Protein AF-A0A7W8E6T0-F1 (afdb_monomer_lite)

Secondary structure (DSSP, 8-state):
---------HHHHHHHHHHS-HHHHHHHHHHHHHHHHTT--HHHHHHHHHHHHHHHHHHHHHHTHHHHHHHHHHHHHHHHHHHH-HHHHH-TTHHHHTTSPTTHHHHHHHHHHHHHHHHHHHHHHHHHHHHTT---HHHHHHHHHHHHHHHHHHHHHHHH-GGGEEEETTEEEEEEESS-HHHHHHHHHHHHHHHHHHHS-----HHHHHHHHS---

Sequence (217 aa):
MTDKRSNPPSFALWLLRHTASDDWNEALTGDLIETFRDRQSRWWFWGQVLFASTLGALETIRRRWYFFCYAITGAVTPYIFEYSNVLVRVWPFSSHWSDLPWPLSQFVLEMGLPAIAASMSLLVLSVGLLIEGSFRWAYLLRTFIITLILISAVHFSIDLFPWLLRPIPGDQHRKSLIVPGIFVVLLLGSTYLLAAWLGCPSIEHPHKRERQIAEPQ

Foldseek 3Di:
DDPPQDDADPVLVVLLVPQDDPPVSVVVVVVLRVVVSVDDDNVVSNVVSVVRNVVSVVVVCVLVVLLLQLLLQLLCQLVCCVVVVVCVVVVPCLVVLVPDDPPRSVCCVVLVSSLVSNVVSLVSSQVSCVVVVNDDPQLSVQLSVQLSVLVVVVVVVCVVCCVQWDQDPPDNVDTDGPDPVVVVSVSSSVSSSVSNCVSDPPPPDCVVVVVVVPDDD

Structure (mmCIF, N/CA/C/O backbone):
data_AF-A0A7W8E6T0-F1
#
_entry.id   AF-A0A7W8E6T0-F1
#
loop_
_atom_site.group_PDB
_atom_site.id
_atom_site.type_symbol
_atom_site.label_atom_id
_atom_site.label_alt_id
_atom_site.label_comp_id
_atom_site.label_asym_id
_atom_site.label_entity_id
_atom_site.label_seq_id
_atom_site.pdbx_PDB_ins_code
_atom_site.Cartn_x
_atom_site.Cartn_y
_atom_site.Cartn_z
_atom_site.occupancy
_atom_site.B_iso_or_equiv
_atom_site.auth_seq_id
_atom_site.auth_comp_id
_atom_site.auth_asym_id
_atom_site.auth_atom_id
_atom_site.pdbx_PDB_model_num
ATOM 1 N N . MET A 1 1 ? -44.334 13.323 35.976 1.00 43.75 1 MET A N 1
ATOM 2 C CA . MET A 1 1 ? -43.761 13.287 34.613 1.00 43.75 1 MET A CA 1
ATOM 3 C C . MET A 1 1 ? -43.118 11.929 34.431 1.00 43.75 1 MET A C 1
ATOM 5 O O . MET A 1 1 ? -42.232 11.582 35.195 1.00 43.75 1 MET A O 1
ATOM 9 N N . THR A 1 2 ? -43.677 11.110 33.546 1.00 42.25 2 THR A N 1
ATOM 10 C CA . THR A 1 2 ? -43.316 9.700 33.365 1.00 42.25 2 THR A CA 1
ATOM 11 C C . THR A 1 2 ? -41.917 9.575 32.778 1.00 42.25 2 THR A C 1
ATOM 13 O O . THR A 1 2 ? -41.711 9.893 31.605 1.00 42.25 2 THR A O 1
ATOM 16 N N . ASP A 1 3 ? -40.984 9.103 33.597 1.00 46.94 3 ASP A N 1
ATOM 17 C CA . ASP A 1 3 ? -39.628 8.746 33.200 1.00 46.94 3 ASP A CA 1
ATOM 18 C C . ASP A 1 3 ? -39.717 7.496 32.308 1.00 46.94 3 ASP A C 1
ATOM 20 O O . ASP A 1 3 ? -39.762 6.351 32.769 1.00 46.94 3 ASP A O 1
ATOM 24 N N . LYS A 1 4 ? -39.894 7.707 30.998 1.00 54.72 4 LYS A N 1
ATOM 25 C CA . LYS A 1 4 ? -39.786 6.633 30.009 1.00 54.72 4 LYS A CA 1
ATOM 26 C C . LYS A 1 4 ? -38.350 6.147 30.102 1.00 54.72 4 LYS A C 1
ATOM 28 O O . LYS A 1 4 ? -37.476 6.839 29.593 1.00 54.72 4 LYS A O 1
ATOM 33 N N . ARG A 1 5 ? -38.128 4.977 30.719 1.00 56.56 5 ARG A N 1
ATOM 34 C CA . ARG A 1 5 ? -36.859 4.235 30.661 1.00 56.56 5 ARG A CA 1
ATOM 35 C C . ARG A 1 5 ? -36.357 4.291 29.223 1.00 56.56 5 ARG A C 1
ATOM 37 O O . ARG A 1 5 ? -36.887 3.608 28.345 1.00 56.56 5 ARG A O 1
ATOM 44 N N . SER A 1 6 ? -35.415 5.185 28.953 1.00 65.12 6 SER A N 1
ATOM 45 C CA . SER A 1 6 ? -34.852 5.322 27.625 1.00 65.12 6 SER A CA 1
ATOM 46 C C . SER A 1 6 ? -34.025 4.077 27.411 1.00 65.12 6 SER A C 1
ATOM 48 O O . SER A 1 6 ? -33.024 3.884 28.088 1.00 65.12 6 SER A O 1
ATOM 50 N N . ASN A 1 7 ? -34.461 3.207 26.507 1.00 73.00 7 ASN A N 1
ATOM 51 C CA . ASN A 1 7 ? -33.608 2.118 26.062 1.00 73.00 7 ASN A CA 1
ATOM 52 C C . ASN A 1 7 ? -32.344 2.710 25.418 1.00 73.00 7 ASN A C 1
ATOM 54 O O . ASN A 1 7 ? -32.451 3.732 24.716 1.00 73.00 7 ASN A O 1
ATOM 58 N N . PRO A 1 8 ? -31.167 2.103 25.657 1.00 74.00 8 PRO A N 1
ATOM 59 C CA . PRO A 1 8 ? -29.936 2.539 25.023 1.00 74.00 8 PRO A CA 1
ATOM 60 C C . PRO A 1 8 ? -30.089 2.451 23.500 1.00 74.00 8 PRO A C 1
ATOM 62 O O . PRO A 1 8 ? -30.782 1.558 22.998 1.00 74.00 8 PRO A O 1
ATOM 65 N N . PRO A 1 9 ? -29.505 3.397 22.746 1.00 81.38 9 PRO A N 1
ATOM 66 C CA . PRO A 1 9 ? -29.586 3.380 21.294 1.00 81.38 9 PRO A CA 1
ATOM 67 C C . PRO A 1 9 ? -28.960 2.086 20.760 1.00 81.38 9 PRO A C 1
ATOM 69 O O . PRO A 1 9 ? -27.754 1.869 20.873 1.00 81.38 9 PRO A O 1
ATOM 72 N N . SER A 1 10 ? -29.796 1.233 20.164 1.00 83.44 10 SER A N 1
ATOM 73 C CA . SER A 1 10 ? -29.421 -0.100 19.672 1.00 83.44 10 SER A CA 1
ATOM 74 C C . SER A 1 10 ? -28.262 -0.055 18.681 1.00 83.44 10 SER A C 1
ATOM 76 O O . SER A 1 10 ? -27.397 -0.923 18.704 1.00 83.44 10 SER A O 1
ATOM 78 N N . PHE A 1 11 ? -28.206 0.990 17.856 1.00 84.00 11 PHE A N 1
ATOM 79 C CA . PHE A 1 11 ? -27.137 1.178 16.882 1.00 84.00 11 PHE A CA 1
ATOM 80 C C . PHE A 1 11 ? -25.783 1.494 17.530 1.00 84.00 11 PHE A C 1
ATOM 82 O O . PHE A 1 11 ? -24.755 1.015 17.069 1.00 84.00 11 PHE A O 1
ATOM 89 N N . ALA A 1 12 ? -25.764 2.263 18.618 1.00 82.00 12 ALA A N 1
ATOM 90 C CA . ALA A 1 12 ? -24.522 2.593 19.309 1.00 82.00 12 ALA A CA 1
ATOM 91 C C . ALA A 1 12 ? -23.972 1.373 20.068 1.00 82.00 12 ALA A C 1
ATOM 93 O O . ALA A 1 12 ? -22.773 1.123 20.042 1.00 82.00 12 ALA A O 1
ATOM 94 N N . LEU A 1 13 ? -24.858 0.558 20.653 1.00 82.12 13 LEU A N 1
ATOM 95 C CA . LEU A 1 13 ? -24.502 -0.758 21.195 1.00 82.12 13 LEU A CA 1
ATOM 96 C C . LEU A 1 13 ? -23.975 -1.706 20.115 1.00 82.12 13 LEU A C 1
ATOM 98 O O . LEU A 1 13 ? -22.988 -2.402 20.335 1.00 82.12 13 LEU A O 1
ATOM 102 N N . TRP A 1 14 ? -24.621 -1.723 18.946 1.00 85.06 14 TRP A N 1
ATOM 103 C CA . TRP A 1 14 ? -24.151 -2.500 17.804 1.00 85.06 14 TRP A CA 1
ATOM 104 C C . TRP A 1 14 ? -22.748 -2.057 17.379 1.00 85.06 14 TRP A C 1
ATOM 106 O O . TRP A 1 14 ? -21.877 -2.910 17.249 1.00 85.06 14 TRP A O 1
ATOM 116 N N . LEU A 1 15 ? -22.504 -0.749 17.241 1.00 83.50 15 LEU A N 1
ATOM 117 C CA . LEU A 1 15 ? -21.197 -0.211 16.861 1.00 83.50 15 LEU A CA 1
ATOM 118 C C . LEU A 1 15 ? -20.123 -0.587 17.886 1.00 83.50 15 LEU A C 1
ATOM 120 O O . LEU A 1 15 ? -19.127 -1.189 17.505 1.00 83.50 15 LEU A O 1
ATOM 124 N N . LEU A 1 16 ? -20.374 -0.326 19.174 1.00 81.62 16 LEU A N 1
ATOM 125 C CA . LEU A 1 16 ? -19.454 -0.641 20.269 1.00 81.62 16 LEU A CA 1
ATOM 126 C C . LEU A 1 16 ? -19.054 -2.125 20.249 1.00 81.62 16 LEU A C 1
ATOM 128 O O . LEU A 1 16 ? -17.869 -2.452 20.294 1.00 81.62 16 LEU A O 1
ATOM 132 N N . ARG A 1 17 ? -20.037 -3.019 20.081 1.00 80.88 17 ARG A N 1
ATOM 133 C CA . ARG A 1 17 ? -19.819 -4.469 20.009 1.00 80.88 17 ARG A CA 1
ATOM 134 C C . ARG A 1 17 ? -18.985 -4.901 18.800 1.00 80.88 17 ARG A C 1
ATOM 136 O O . ARG A 1 17 ? -18.319 -5.923 18.874 1.00 80.88 17 ARG A O 1
ATOM 143 N N . HIS A 1 18 ? -19.020 -4.152 17.698 1.00 80.44 18 HIS A N 1
ATOM 144 C CA . HIS A 1 18 ? -18.270 -4.490 16.484 1.00 80.44 18 HIS A CA 1
ATOM 145 C C . HIS A 1 18 ? -16.890 -3.822 16.409 1.00 80.44 18 HIS A C 1
ATOM 147 O O . HIS A 1 18 ? -16.034 -4.312 15.677 1.00 80.44 18 HIS A O 1
ATOM 153 N N . THR A 1 19 ? -16.655 -2.713 17.118 1.00 74.25 19 THR A N 1
ATOM 154 C CA . THR A 1 19 ? -15.407 -1.937 16.993 1.00 74.25 19 THR A CA 1
ATOM 155 C C . THR A 1 19 ? -14.375 -2.203 18.082 1.00 74.25 19 THR A C 1
ATOM 157 O O . THR A 1 19 ? -13.194 -1.960 17.846 1.00 74.25 19 THR A O 1
ATOM 160 N N . ALA A 1 20 ? -14.780 -2.659 19.268 1.00 66.62 20 ALA A N 1
ATOM 161 C CA . ALA A 1 20 ? -13.856 -2.904 20.374 1.00 66.62 20 ALA A CA 1
ATOM 162 C C . ALA A 1 20 ? -13.557 -4.406 20.546 1.00 66.62 20 ALA A C 1
ATOM 164 O O . ALA A 1 20 ? -14.447 -5.248 20.450 1.00 66.62 20 ALA A O 1
ATOM 165 N N . SER A 1 21 ? -12.279 -4.729 20.772 1.00 62.75 21 SER A N 1
ATOM 166 C CA . SER A 1 21 ? -11.786 -6.104 20.949 1.00 62.75 21 SER A CA 1
ATOM 167 C C . SER A 1 21 ? -12.433 -6.784 22.163 1.00 62.75 21 SER A C 1
ATOM 169 O O . SER A 1 21 ? -12.471 -6.186 23.237 1.00 62.75 21 SER A O 1
ATOM 171 N N . ASP A 1 22 ? -12.885 -8.031 21.985 1.00 65.56 22 ASP A N 1
ATOM 172 C CA . ASP A 1 22 ? -13.801 -8.770 22.877 1.00 65.56 22 ASP A CA 1
ATOM 173 C C . ASP A 1 22 ? -13.525 -8.622 24.390 1.00 65.56 22 ASP A C 1
ATOM 175 O O . ASP A 1 22 ? -14.436 -8.268 25.135 1.00 65.56 22 ASP A O 1
ATOM 179 N N . ASP A 1 23 ? -12.285 -8.811 24.857 1.00 63.47 23 ASP A N 1
ATOM 180 C CA . ASP A 1 23 ? -12.004 -8.899 26.304 1.00 63.47 23 ASP A CA 1
ATOM 181 C C . ASP A 1 23 ? -12.150 -7.554 27.058 1.00 63.47 23 ASP A C 1
ATOM 183 O O . ASP A 1 23 ? -12.604 -7.526 28.199 1.00 63.47 23 ASP A O 1
ATOM 187 N N . TRP A 1 24 ? -11.791 -6.417 26.447 1.00 64.75 24 TRP A N 1
ATOM 188 C CA . TRP A 1 24 ? -11.976 -5.088 27.070 1.00 64.75 24 TRP A CA 1
ATOM 189 C C . TRP A 1 24 ? -13.381 -4.531 26.837 1.00 64.75 24 TRP A C 1
ATOM 191 O O . TRP A 1 24 ? -13.834 -3.633 27.549 1.00 64.75 24 TRP A O 1
ATOM 201 N N . ASN A 1 25 ? -14.069 -5.059 25.827 1.00 71.50 25 ASN A N 1
ATOM 202 C CA . ASN A 1 25 ? -15.345 -4.540 25.383 1.00 71.50 25 ASN A CA 1
ATOM 203 C C . ASN A 1 25 ? -16.484 -4.941 26.322 1.00 71.50 25 ASN A C 1
ATOM 205 O O . ASN A 1 25 ? -17.375 -4.133 26.553 1.00 71.50 25 ASN A O 1
ATOM 209 N N . GLU A 1 26 ? -16.458 -6.138 26.914 1.00 77.38 26 GLU A N 1
ATOM 210 C CA . GLU A 1 26 ? -17.524 -6.581 27.826 1.00 77.38 26 GLU A CA 1
ATOM 211 C C . GLU A 1 26 ? -17.585 -5.744 29.108 1.00 77.38 26 GLU A C 1
ATOM 213 O O . GLU A 1 26 ? -18.659 -5.257 29.472 1.00 77.38 26 GLU A O 1
ATOM 218 N N . ALA A 1 27 ? -16.435 -5.502 29.743 1.00 81.06 27 ALA A N 1
ATOM 219 C CA . ALA A 1 27 ? -16.354 -4.673 30.945 1.00 81.06 27 ALA A CA 1
ATOM 220 C C . ALA A 1 27 ? -16.751 -3.216 30.655 1.00 81.06 27 ALA A C 1
ATOM 222 O O . ALA A 1 27 ? -17.566 -2.638 31.374 1.00 81.06 27 ALA A O 1
ATOM 223 N N . LEU A 1 28 ? -16.236 -2.645 29.559 1.00 81.75 28 LEU A N 1
ATOM 224 C CA . LEU A 1 28 ? -16.543 -1.275 29.149 1.00 81.75 28 LEU A CA 1
ATOM 225 C C . LEU A 1 28 ? -18.020 -1.114 28.749 1.00 81.75 28 LEU A C 1
ATOM 227 O O . LEU A 1 28 ? -18.653 -0.119 29.093 1.00 81.75 28 LEU A O 1
ATOM 231 N N . THR A 1 29 ? -18.594 -2.103 28.057 1.00 83.75 29 THR A N 1
ATOM 232 C CA . THR A 1 29 ? -20.013 -2.110 27.668 1.00 83.75 29 THR A CA 1
ATOM 233 C C . THR A 1 29 ? -20.924 -2.173 28.892 1.00 83.75 29 THR A C 1
ATOM 235 O O . THR A 1 29 ? -21.924 -1.455 28.931 1.00 83.75 29 THR A O 1
ATOM 238 N N . GLY A 1 30 ? -20.592 -3.005 29.885 1.00 84.88 30 GLY A N 1
ATOM 239 C CA . GLY A 1 30 ? -21.344 -3.109 31.138 1.00 84.88 30 GLY A CA 1
ATOM 240 C C . GLY A 1 30 ? -21.406 -1.774 31.878 1.00 84.88 30 GLY A C 1
ATOM 241 O O . GLY A 1 30 ? -22.498 -1.262 32.129 1.00 84.88 30 GLY A O 1
ATOM 242 N N . ASP A 1 31 ? -20.242 -1.164 32.102 1.00 86.50 31 ASP A N 1
ATOM 243 C CA . ASP A 1 31 ? -20.105 0.126 32.790 1.00 86.50 31 ASP A CA 1
ATOM 244 C C . ASP A 1 31 ? -20.868 1.261 32.073 1.00 86.50 31 ASP A C 1
ATOM 246 O O . ASP A 1 31 ? -21.597 2.050 32.685 1.00 86.50 31 ASP A O 1
ATOM 250 N N . LEU A 1 32 ? -20.807 1.293 30.736 1.00 85.56 32 LEU A N 1
ATOM 251 C CA . LEU A 1 32 ? -21.543 2.253 29.906 1.00 85.56 32 LEU A CA 1
ATOM 252 C C . LEU A 1 32 ? -23.066 2.087 29.989 1.00 85.56 32 LEU A C 1
ATOM 254 O O . LEU A 1 32 ? -23.795 3.083 29.971 1.00 85.56 32 LEU A O 1
ATOM 258 N N . ILE A 1 33 ? -23.567 0.850 30.058 1.00 85.69 33 ILE A N 1
ATOM 259 C CA . ILE A 1 33 ? -25.004 0.568 30.191 1.00 85.69 33 ILE A CA 1
ATOM 260 C C . ILE A 1 33 ? -25.502 0.945 31.590 1.00 85.69 33 ILE A C 1
ATOM 262 O O . ILE A 1 33 ? -26.594 1.511 31.710 1.00 85.69 33 ILE A O 1
ATOM 266 N N . GLU A 1 34 ? -24.726 0.642 32.631 1.00 87.12 34 GLU A N 1
ATOM 267 C CA . GLU A 1 34 ? -25.044 1.000 34.017 1.00 87.12 34 GLU A CA 1
ATOM 268 C C . GLU A 1 34 ? -25.095 2.521 34.185 1.00 87.12 34 GLU A C 1
ATOM 270 O O . GLU A 1 34 ? -26.124 3.063 34.593 1.00 87.12 34 GLU A O 1
ATOM 275 N N . THR A 1 35 ? -24.068 3.230 33.710 1.00 84.62 35 THR A N 1
ATOM 276 C CA . THR A 1 35 ? -24.011 4.699 33.761 1.00 84.62 35 THR A CA 1
ATOM 277 C C . THR A 1 35 ? -25.115 5.361 32.926 1.00 84.62 35 THR A C 1
ATOM 279 O O . THR A 1 35 ? -25.644 6.415 33.285 1.00 84.62 35 THR A O 1
ATOM 282 N N . PHE A 1 36 ? -25.524 4.744 31.810 1.00 83.69 36 PHE A N 1
ATOM 283 C CA . PHE A 1 36 ? -26.648 5.236 31.010 1.00 83.69 36 PHE A CA 1
ATOM 284 C C . PHE A 1 36 ? -27.994 5.111 31.739 1.00 83.69 36 PHE A C 1
ATOM 286 O O . PHE A 1 36 ? -28.848 5.994 31.615 1.00 83.69 36 PHE A O 1
ATOM 293 N N . ARG A 1 37 ? -28.187 4.042 32.523 1.00 82.38 37 ARG A N 1
ATOM 294 C CA . ARG A 1 37 ? -29.394 3.841 33.342 1.00 82.38 37 ARG A CA 1
ATOM 295 C C . ARG A 1 37 ? -29.508 4.856 34.480 1.00 82.38 37 ARG A C 1
ATOM 297 O O . ARG A 1 37 ? -30.631 5.229 34.814 1.00 82.38 37 ARG A O 1
ATOM 304 N N . ASP A 1 38 ? -28.386 5.370 34.974 1.00 81.94 38 ASP A N 1
ATOM 305 C CA . ASP A 1 38 ? -28.307 6.348 36.068 1.00 81.94 38 ASP A CA 1
ATOM 306 C C . ASP A 1 38 ? -28.569 7.818 35.665 1.00 81.94 38 ASP A C 1
ATOM 308 O O . ASP A 1 38 ? -28.295 8.738 36.433 1.00 81.94 38 ASP A O 1
ATOM 312 N N . ARG A 1 39 ? -29.244 8.045 34.522 1.00 66.44 39 ARG A N 1
ATOM 313 C CA . ARG A 1 39 ? -29.773 9.337 34.000 1.00 66.44 39 ARG A CA 1
ATOM 314 C C . ARG A 1 39 ? -28.869 10.131 33.050 1.00 66.44 39 ARG A C 1
ATOM 316 O O . ARG A 1 39 ? -28.935 11.361 33.013 1.00 66.44 39 ARG A O 1
ATOM 323 N N . GLN A 1 40 ? -28.094 9.460 32.202 1.00 72.38 40 GLN A N 1
ATOM 324 C CA . GLN A 1 40 ? -27.367 10.141 31.122 1.00 72.38 40 GLN A CA 1
ATOM 325 C C . GLN A 1 40 ? -28.211 10.304 29.845 1.00 72.38 40 GLN A C 1
ATOM 327 O O . GLN A 1 40 ? -29.076 9.494 29.512 1.00 72.38 40 GLN A O 1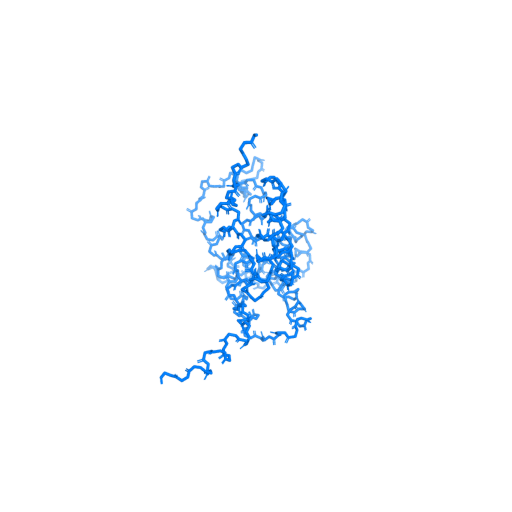
ATOM 332 N N . SER A 1 41 ? -27.955 11.379 29.094 1.00 82.88 41 SER A N 1
ATOM 333 C CA . SER A 1 41 ? -28.654 11.653 27.832 1.00 82.88 41 SER A CA 1
ATOM 334 C C . SER A 1 41 ? -28.203 10.711 26.703 1.00 82.88 41 SER A C 1
ATOM 336 O O . SER A 1 41 ? -27.074 10.220 26.683 1.00 82.88 41 SER A O 1
ATOM 338 N N . ARG A 1 42 ? -29.055 10.500 25.688 1.00 82.38 42 ARG A N 1
ATOM 339 C CA . ARG A 1 42 ? -28.696 9.716 24.484 1.00 82.38 42 ARG A CA 1
ATOM 340 C C . ARG A 1 42 ? -27.448 10.246 23.771 1.00 82.38 42 ARG A C 1
ATOM 342 O O . ARG A 1 42 ? -26.680 9.458 23.229 1.00 82.38 42 ARG A O 1
ATOM 349 N N . TRP A 1 43 ? -27.257 11.565 23.772 1.00 83.94 43 TRP A N 1
ATOM 350 C CA . TRP A 1 43 ? -26.093 12.216 23.170 1.00 83.94 43 TRP A CA 1
ATOM 351 C C . TRP A 1 43 ? -24.807 11.937 23.946 1.00 83.94 43 TRP A C 1
ATOM 353 O O . TRP A 1 43 ? -23.770 11.712 23.328 1.00 83.94 43 TRP A O 1
ATOM 363 N N . TRP A 1 44 ? -24.884 11.881 25.279 1.00 88.06 44 TRP A N 1
ATOM 364 C CA . TRP A 1 44 ? -23.746 11.501 26.115 1.00 88.06 44 TRP A CA 1
ATOM 365 C C . TRP A 1 44 ? -23.269 10.080 25.792 1.00 88.06 44 TRP A C 1
ATOM 367 O O . TRP A 1 44 ? -22.083 9.878 25.542 1.00 88.06 44 TRP A O 1
ATOM 377 N N . PHE A 1 45 ? -24.199 9.122 25.684 1.00 86.06 45 PHE A N 1
ATOM 378 C CA . PHE A 1 45 ? -23.869 7.737 25.325 1.00 86.06 45 PHE A CA 1
ATOM 379 C C . PHE A 1 45 ? -23.188 7.645 23.953 1.00 86.06 45 PHE A C 1
ATOM 381 O O . PHE A 1 45 ? -22.177 6.967 23.799 1.00 86.06 45 PHE A O 1
ATOM 388 N N . TRP A 1 46 ? -23.695 8.380 22.958 1.00 87.44 46 TRP A N 1
ATOM 389 C CA . TRP A 1 46 ? -23.077 8.450 21.632 1.00 87.44 46 TRP A CA 1
ATOM 390 C C . TRP A 1 46 ? -21.658 9.023 21.656 1.00 87.44 46 TRP A C 1
ATOM 392 O O . TRP A 1 46 ? -20.786 8.490 20.974 1.00 87.44 46 TRP A O 1
ATOM 402 N N . GLY A 1 47 ? -21.413 10.069 22.449 1.00 88.62 47 GLY A N 1
ATOM 403 C CA . GLY A 1 47 ? -20.073 10.631 22.621 1.00 88.62 47 GLY A CA 1
ATOM 404 C C . GLY A 1 47 ? -19.081 9.601 23.161 1.00 88.62 47 GLY A C 1
ATOM 405 O O . GLY A 1 47 ? -17.991 9.464 22.612 1.00 88.62 47 GLY A O 1
ATOM 406 N N . GLN A 1 48 ? -19.485 8.820 24.167 1.00 88.19 48 GLN A N 1
ATOM 407 C CA . GLN A 1 48 ? -18.639 7.772 24.744 1.00 88.19 48 GLN A CA 1
ATOM 408 C C . GLN A 1 48 ? -18.373 6.625 23.768 1.00 88.19 48 GLN A C 1
ATOM 410 O O . GLN A 1 48 ? -17.231 6.201 23.619 1.00 88.19 48 GLN A O 1
ATOM 415 N N . VAL A 1 49 ? -19.399 6.157 23.048 1.00 87.38 49 VAL A N 1
ATOM 416 C CA . VAL A 1 49 ? -19.233 5.095 22.043 1.00 87.38 49 VAL A CA 1
ATOM 417 C C . VAL A 1 49 ? -18.295 5.545 20.926 1.00 87.38 49 VAL A C 1
ATOM 419 O O . VAL A 1 49 ? -17.411 4.786 20.532 1.00 87.38 49 VAL A O 1
ATOM 422 N N . LEU A 1 50 ? -18.442 6.777 20.431 1.00 87.94 50 LEU A N 1
ATOM 423 C CA . LEU A 1 50 ? -17.537 7.317 19.416 1.00 87.94 50 LEU A CA 1
ATOM 424 C C . LEU A 1 50 ? -16.114 7.474 19.954 1.00 87.94 50 LEU A C 1
ATOM 426 O O . LEU A 1 50 ? -15.172 7.129 19.244 1.00 87.94 50 LEU A O 1
ATOM 430 N N . PHE A 1 51 ? -15.945 7.942 21.191 1.00 87.88 51 PHE A N 1
ATOM 431 C CA . PHE A 1 51 ? -14.636 8.072 21.832 1.00 87.88 51 PHE A CA 1
ATOM 432 C C . PHE A 1 51 ? -13.940 6.713 22.007 1.00 87.88 51 PHE A C 1
ATOM 434 O O . PHE A 1 51 ? -12.800 6.548 21.583 1.00 87.88 51 PHE A O 1
ATOM 441 N N . ALA A 1 52 ? -14.645 5.704 22.525 1.00 85.56 52 ALA A N 1
ATOM 442 C CA . ALA A 1 52 ? -14.133 4.338 22.635 1.00 85.56 52 ALA A CA 1
ATOM 443 C C . ALA A 1 52 ? -13.788 3.740 21.258 1.00 85.56 52 ALA A C 1
ATOM 445 O O . ALA A 1 52 ? -12.716 3.163 21.078 1.00 85.56 52 ALA A O 1
ATOM 446 N N . SER A 1 53 ? -14.654 3.943 20.258 1.00 83.19 53 SER A N 1
ATOM 447 C CA . SER A 1 53 ? -14.428 3.472 18.882 1.00 83.19 53 SER A CA 1
ATOM 448 C C . SER A 1 53 ? -13.205 4.138 18.246 1.00 83.19 53 SER A C 1
ATOM 450 O O . SER A 1 53 ? -12.395 3.473 17.602 1.00 83.19 53 SER A O 1
ATOM 452 N N . THR A 1 54 ? -13.048 5.452 18.432 1.00 85.88 54 THR A N 1
ATOM 453 C CA . THR A 1 54 ? -11.905 6.207 17.896 1.00 85.88 54 THR A CA 1
ATOM 454 C C . THR A 1 54 ? -10.609 5.867 18.607 1.00 85.88 54 THR A C 1
ATOM 456 O O . THR A 1 54 ? -9.599 5.723 17.927 1.00 85.88 54 THR A O 1
ATOM 459 N N . LEU A 1 55 ? -10.617 5.667 19.926 1.00 86.56 55 LEU A N 1
ATOM 460 C CA . LEU A 1 55 ? -9.445 5.186 20.655 1.00 86.56 55 LEU A CA 1
ATOM 461 C C . LEU A 1 55 ? -9.026 3.786 20.199 1.00 86.56 55 LEU A C 1
ATOM 463 O O . LEU A 1 55 ? -7.850 3.584 19.910 1.00 86.56 55 LEU A O 1
ATOM 467 N N . GLY A 1 56 ? -9.968 2.849 20.054 1.00 81.31 56 GLY A N 1
ATOM 468 C CA . GLY A 1 56 ? -9.668 1.499 19.562 1.00 81.31 56 GLY A CA 1
ATOM 469 C C . GLY A 1 56 ? -9.129 1.501 18.127 1.00 81.31 56 GLY A C 1
ATOM 470 O O . GLY A 1 56 ? -8.145 0.821 17.811 1.00 81.31 56 GLY A O 1
ATOM 471 N N . ALA A 1 57 ? -9.712 2.328 17.255 1.00 80.50 57 ALA A N 1
ATOM 472 C CA . ALA A 1 57 ? -9.203 2.535 15.903 1.00 80.50 57 ALA A CA 1
ATOM 473 C C . ALA A 1 57 ? -7.800 3.162 15.919 1.00 80.50 57 ALA A C 1
ATOM 475 O O . ALA A 1 57 ? -6.909 2.695 15.210 1.00 80.50 57 ALA A O 1
ATOM 476 N N . LEU A 1 58 ? -7.577 4.180 16.753 1.00 85.44 58 LEU A N 1
ATOM 477 C CA . LEU A 1 58 ? -6.296 4.868 16.871 1.00 85.44 58 LEU A CA 1
ATOM 478 C C . LEU A 1 58 ? -5.213 3.948 17.429 1.00 85.44 58 LEU A C 1
ATOM 480 O O . LEU A 1 58 ? -4.091 3.986 16.940 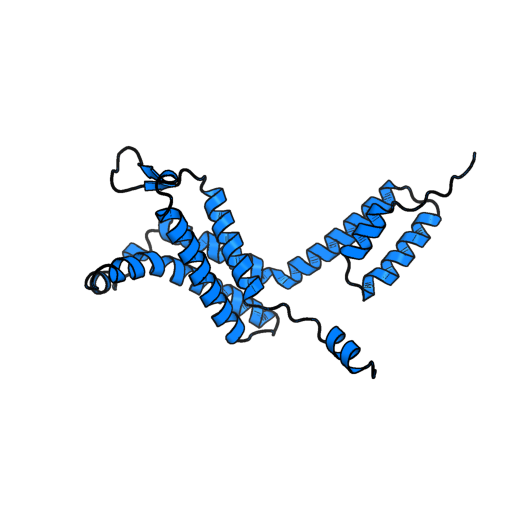1.00 85.44 58 LEU A O 1
ATOM 484 N N . GLU A 1 59 ? -5.525 3.097 18.401 1.00 83.69 59 GLU A N 1
ATOM 485 C CA . GLU A 1 59 ? -4.590 2.103 18.922 1.00 83.69 59 GLU A CA 1
ATOM 486 C C . GLU A 1 59 ? -4.210 1.086 17.842 1.00 83.69 59 GLU A C 1
ATOM 488 O O . GLU A 1 59 ? -3.028 0.788 17.654 1.00 83.69 59 GLU A O 1
ATOM 493 N N . THR A 1 60 ? -5.192 0.625 17.064 1.00 82.38 60 THR A N 1
ATOM 494 C CA . THR A 1 60 ? -4.961 -0.281 15.932 1.00 82.38 60 THR A CA 1
ATOM 495 C C . THR A 1 60 ? -4.074 0.369 14.868 1.00 82.38 60 THR A C 1
ATOM 497 O O . THR A 1 60 ? -3.117 -0.251 14.397 1.00 82.38 60 THR A O 1
ATOM 500 N N . ILE A 1 61 ? -4.349 1.630 14.519 1.00 82.75 61 ILE A N 1
ATOM 501 C CA . ILE A 1 61 ? -3.548 2.421 13.576 1.00 82.75 61 ILE A CA 1
ATOM 502 C C . ILE A 1 61 ? -2.142 2.646 14.132 1.00 82.75 61 ILE A C 1
ATOM 504 O O . ILE A 1 61 ? -1.165 2.416 13.425 1.00 82.75 61 ILE A O 1
ATOM 508 N N . ARG A 1 62 ? -2.022 3.040 15.405 1.00 85.62 62 ARG A N 1
ATOM 509 C CA . ARG A 1 62 ? -0.744 3.301 16.076 1.00 85.62 62 ARG A CA 1
ATOM 510 C C . ARG A 1 62 ? 0.113 2.050 16.135 1.00 85.62 62 ARG A C 1
ATOM 512 O O . ARG A 1 62 ? 1.309 2.146 15.922 1.00 85.62 62 ARG A O 1
ATOM 519 N N . ARG A 1 63 ? -0.472 0.878 16.376 1.00 84.75 63 ARG A N 1
ATOM 520 C CA . ARG A 1 63 ? 0.259 -0.395 16.375 1.00 84.75 63 ARG A CA 1
ATOM 521 C C . ARG A 1 63 ? 0.720 -0.800 14.972 1.00 84.75 63 ARG A C 1
ATOM 523 O O . ARG A 1 63 ? 1.746 -1.447 14.817 1.00 84.75 63 ARG A O 1
ATOM 530 N N . ARG A 1 64 ? -0.017 -0.395 13.937 1.00 87.50 64 ARG A N 1
ATOM 531 C CA . ARG A 1 64 ? 0.247 -0.729 12.527 1.00 87.50 64 ARG A CA 1
ATOM 532 C C . ARG A 1 64 ? 0.801 0.446 11.716 1.00 87.50 64 ARG A C 1
ATOM 534 O O . ARG A 1 64 ? 0.732 0.439 10.487 1.00 87.50 64 ARG A O 1
ATOM 541 N N . TRP A 1 65 ? 1.362 1.449 12.388 1.00 90.94 65 TRP A N 1
ATOM 542 C CA . TRP A 1 65 ? 1.803 2.705 11.777 1.00 90.94 65 TRP A CA 1
ATOM 543 C C . TRP A 1 65 ? 2.827 2.494 10.650 1.00 90.94 65 TRP A C 1
ATOM 545 O O . TRP A 1 65 ? 2.800 3.199 9.641 1.00 90.94 65 TRP A O 1
ATOM 555 N N . TYR A 1 66 ? 3.673 1.468 10.768 1.00 92.81 66 TYR A N 1
ATOM 556 C CA . TYR A 1 66 ? 4.692 1.138 9.775 1.00 92.81 66 TYR A CA 1
ATOM 557 C C . TYR A 1 66 ? 4.114 0.731 8.409 1.00 92.81 66 TYR A C 1
ATOM 559 O O . TYR A 1 66 ? 4.764 0.974 7.395 1.00 92.81 66 TYR A O 1
ATOM 567 N N . PHE A 1 67 ? 2.890 0.184 8.337 1.00 92.88 67 PHE A N 1
ATOM 568 C CA . PHE A 1 67 ? 2.222 -0.076 7.052 1.00 92.88 67 PHE A CA 1
ATOM 569 C C . PHE A 1 67 ? 1.836 1.219 6.334 1.00 92.88 67 PHE A C 1
ATOM 571 O O . PHE A 1 67 ? 1.942 1.304 5.111 1.00 92.88 67 PHE A O 1
ATOM 578 N N . PHE A 1 68 ? 1.433 2.245 7.086 1.00 92.69 68 PHE A N 1
ATOM 579 C CA . PHE A 1 68 ? 1.147 3.558 6.517 1.00 92.69 68 PHE A CA 1
ATOM 580 C C . PHE A 1 68 ? 2.431 4.246 6.059 1.00 92.69 68 PHE A C 1
ATOM 582 O O . PHE A 1 68 ? 2.464 4.777 4.954 1.00 92.69 68 PHE A O 1
ATOM 589 N N . CYS A 1 69 ? 3.509 4.178 6.846 1.00 94.31 69 CYS A N 1
ATOM 590 C CA . CYS A 1 69 ? 4.812 4.693 6.421 1.00 94.31 69 CYS A CA 1
ATOM 591 C C . CYS A 1 69 ? 5.314 3.994 5.156 1.00 94.31 69 CYS A C 1
ATOM 593 O O . CYS A 1 69 ? 5.723 4.672 4.220 1.00 94.31 69 CYS A O 1
ATOM 595 N N . TYR A 1 70 ? 5.200 2.665 5.089 1.00 94.38 70 TYR A N 1
ATOM 596 C CA . TYR A 1 70 ? 5.491 1.888 3.884 1.00 94.38 70 TYR A CA 1
ATOM 597 C C . TYR A 1 70 ? 4.713 2.402 2.665 1.00 94.38 70 TYR A C 1
ATOM 599 O O . TYR A 1 70 ? 5.314 2.694 1.631 1.00 94.38 70 TYR A O 1
ATOM 607 N N . ALA A 1 71 ? 3.394 2.567 2.801 1.00 94.44 71 ALA A N 1
ATOM 608 C CA . ALA A 1 71 ? 2.536 3.032 1.718 1.00 94.44 71 ALA A CA 1
ATOM 609 C C . ALA A 1 71 ? 2.847 4.471 1.280 1.00 94.44 71 ALA A C 1
ATOM 611 O O . ALA A 1 71 ? 2.891 4.748 0.083 1.00 94.44 71 ALA A O 1
ATOM 612 N N . ILE A 1 72 ? 3.112 5.373 2.229 1.00 93.69 72 ILE A N 1
ATOM 613 C CA . ILE A 1 72 ? 3.487 6.764 1.944 1.00 93.69 72 ILE A CA 1
ATOM 614 C C . ILE A 1 72 ? 4.828 6.807 1.211 1.00 93.69 72 ILE A C 1
ATOM 616 O O . ILE A 1 72 ? 4.931 7.459 0.175 1.00 93.69 72 ILE A O 1
ATOM 620 N N . THR A 1 73 ? 5.844 6.092 1.702 1.00 94.12 73 THR A N 1
ATOM 621 C CA . THR A 1 73 ? 7.151 6.025 1.038 1.00 94.12 73 THR A CA 1
ATOM 622 C C . THR A 1 73 ? 7.003 5.460 -0.373 1.00 94.12 73 THR A C 1
ATOM 624 O O . THR A 1 73 ? 7.440 6.098 -1.323 1.00 94.12 73 THR A O 1
ATOM 627 N N . GLY A 1 74 ? 6.308 4.332 -0.537 1.00 92.19 74 GLY 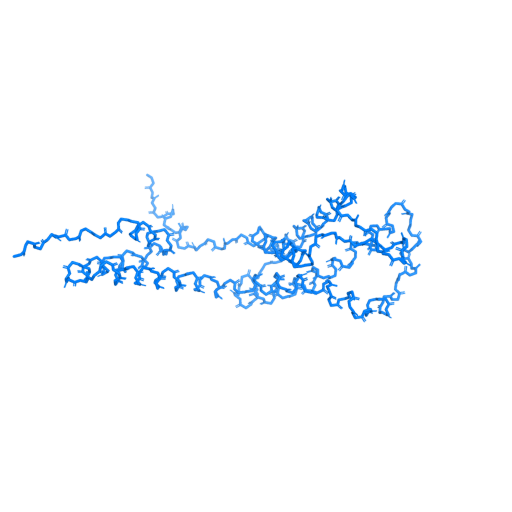A N 1
ATOM 628 C CA . GLY A 1 74 ? 6.077 3.722 -1.848 1.00 92.19 74 GLY A CA 1
ATOM 629 C C . GLY A 1 74 ? 5.332 4.630 -2.833 1.00 92.19 74 GLY A C 1
ATOM 630 O O . GLY A 1 74 ? 5.662 4.647 -4.018 1.00 92.19 74 GLY A O 1
ATOM 631 N N . ALA A 1 75 ? 4.368 5.422 -2.355 1.00 91.44 75 ALA A N 1
ATOM 632 C CA . ALA A 1 75 ? 3.610 6.351 -3.189 1.00 91.44 75 ALA A CA 1
ATOM 633 C C . ALA A 1 75 ? 4.405 7.608 -3.568 1.00 91.44 75 ALA A C 1
ATOM 635 O O . ALA A 1 75 ? 4.248 8.102 -4.678 1.00 91.44 75 ALA A O 1
ATOM 636 N N . VAL A 1 76 ? 5.248 8.130 -2.671 1.00 90.62 76 VAL A N 1
ATOM 637 C CA . VAL A 1 76 ? 5.976 9.397 -2.867 1.00 90.62 76 VAL A CA 1
ATOM 638 C C . VAL A 1 76 ? 7.301 9.199 -3.609 1.00 90.62 76 VAL A C 1
ATOM 640 O O . VAL A 1 76 ? 7.692 10.049 -4.408 1.00 90.62 76 VAL A O 1
ATOM 643 N N . THR A 1 77 ? 7.997 8.083 -3.382 1.00 90.25 77 THR A N 1
ATOM 644 C CA . THR A 1 77 ? 9.325 7.825 -3.959 1.00 90.25 77 THR A CA 1
ATOM 645 C C . THR A 1 77 ? 9.377 7.944 -5.494 1.00 90.25 77 THR A C 1
ATOM 647 O O . THR A 1 77 ? 10.294 8.612 -5.976 1.00 90.25 77 THR A O 1
ATOM 650 N N . PRO A 1 78 ? 8.420 7.404 -6.280 1.00 85.88 78 PRO A N 1
ATOM 651 C CA . PRO A 1 78 ? 8.411 7.581 -7.735 1.00 85.88 78 PRO A CA 1
ATOM 652 C C . PRO A 1 78 ? 8.361 9.055 -8.166 1.00 85.88 78 PRO A C 1
ATOM 654 O O . PRO A 1 78 ? 9.114 9.457 -9.049 1.00 85.88 78 PRO A O 1
ATOM 657 N N . TYR A 1 79 ? 7.554 9.881 -7.488 1.00 85.06 79 TYR A N 1
ATOM 658 C CA . TYR A 1 79 ? 7.446 11.315 -7.785 1.00 85.06 79 TYR A CA 1
ATOM 659 C C . TYR A 1 79 ? 8.734 12.070 -7.473 1.00 85.06 79 TYR A C 1
ATOM 661 O O . TYR A 1 79 ? 9.141 12.943 -8.237 1.00 85.06 79 TYR A O 1
ATOM 669 N N . ILE A 1 80 ? 9.398 11.733 -6.362 1.00 86.19 80 ILE A N 1
ATOM 670 C CA . ILE A 1 80 ? 10.698 12.325 -6.025 1.00 86.19 80 ILE A CA 1
ATOM 671 C C . ILE A 1 80 ? 11.723 11.986 -7.111 1.00 86.19 80 ILE A C 1
ATOM 673 O O . ILE A 1 80 ? 12.486 12.859 -7.530 1.00 86.19 80 ILE A O 1
ATOM 677 N N . PHE A 1 81 ? 11.746 10.740 -7.587 1.00 83.62 81 PHE A N 1
ATOM 678 C CA . PHE A 1 81 ? 12.672 10.324 -8.638 1.00 83.62 81 PHE A CA 1
ATOM 679 C C . PHE A 1 81 ? 12.405 11.015 -9.975 1.00 83.62 81 PHE A C 1
ATOM 681 O O . PHE A 1 81 ? 13.359 11.470 -10.608 1.00 83.62 81 PHE A O 1
ATOM 688 N N . GLU A 1 82 ? 11.139 11.148 -10.368 1.00 79.50 82 GLU A N 1
ATOM 689 C CA . GLU A 1 82 ? 10.754 11.870 -11.581 1.00 79.50 82 GLU A CA 1
ATOM 690 C C . GLU A 1 82 ? 11.131 13.356 -11.493 1.00 79.50 82 GLU A C 1
ATOM 692 O O . GLU A 1 82 ? 11.773 13.890 -12.395 1.00 79.50 82 GLU A O 1
ATOM 697 N N . TYR A 1 83 ? 10.804 14.021 -10.380 1.00 82.25 83 TYR A N 1
ATOM 698 C CA . TYR A 1 83 ? 11.065 15.452 -10.209 1.00 82.25 83 TYR A CA 1
ATOM 699 C C . TYR A 1 83 ? 12.560 15.782 -10.154 1.00 82.25 83 TYR A C 1
ATOM 701 O O . TYR A 1 83 ? 13.012 16.800 -10.676 1.00 82.25 83 TYR A O 1
ATOM 709 N N . SER A 1 84 ? 13.344 14.929 -9.499 1.00 77.88 84 SER A N 1
ATOM 710 C CA . SER A 1 84 ? 14.748 15.222 -9.224 1.00 77.88 84 SER A CA 1
ATOM 711 C C . SER A 1 84 ? 15.683 14.948 -10.408 1.00 77.88 84 SER A C 1
ATOM 713 O O . SER A 1 84 ? 16.847 15.344 -10.345 1.00 77.88 84 SER A O 1
ATOM 715 N N . ASN A 1 85 ? 15.224 14.273 -11.477 1.00 69.62 85 ASN A N 1
ATOM 716 C CA . ASN A 1 85 ? 16.066 13.754 -12.573 1.00 69.62 85 ASN A CA 1
ATOM 717 C C . ASN A 1 85 ? 17.306 12.968 -12.085 1.00 69.62 85 ASN A C 1
ATOM 719 O O . ASN A 1 85 ? 18.242 12.717 -12.849 1.00 69.62 85 ASN A O 1
ATOM 723 N N . VAL A 1 86 ? 17.337 12.569 -10.806 1.00 67.31 86 VAL A N 1
ATOM 724 C CA . VAL A 1 86 ? 18.517 11.993 -10.150 1.00 67.31 86 VAL A CA 1
ATOM 725 C C . VAL A 1 86 ? 18.895 10.683 -10.818 1.00 67.31 86 VAL A C 1
ATOM 727 O O . VAL A 1 86 ? 20.073 10.424 -11.028 1.00 67.31 86 VAL A O 1
ATOM 730 N N . LEU A 1 87 ? 17.915 9.887 -11.239 1.00 60.47 87 LEU A N 1
ATOM 731 C CA . LEU A 1 87 ? 18.187 8.591 -11.852 1.00 60.47 87 LEU A CA 1
ATOM 732 C C . LEU A 1 87 ? 18.706 8.702 -13.286 1.00 60.47 87 LEU A C 1
ATOM 734 O O . LEU A 1 87 ? 19.578 7.925 -13.649 1.00 60.47 87 LEU A O 1
ATOM 738 N N . VAL A 1 88 ? 18.314 9.721 -14.060 1.00 62.16 88 VAL A N 1
ATOM 739 C CA . VAL A 1 88 ? 18.948 9.989 -15.368 1.00 62.16 88 VAL A CA 1
ATOM 740 C C . VAL A 1 88 ? 20.441 10.289 -15.192 1.00 62.16 88 VAL A C 1
ATOM 742 O O . VAL A 1 88 ? 21.257 9.932 -16.036 1.00 62.16 88 VAL A O 1
ATOM 745 N N . ARG A 1 89 ? 20.816 10.911 -14.069 1.00 61.75 89 ARG A N 1
ATOM 746 C CA . ARG A 1 89 ? 22.202 11.290 -13.773 1.00 61.75 89 ARG A CA 1
ATOM 747 C C . ARG A 1 89 ? 23.019 10.188 -13.092 1.00 61.75 89 ARG A C 1
ATOM 749 O O . ARG A 1 89 ? 24.236 10.172 -13.232 1.00 61.75 89 ARG A O 1
ATOM 756 N N . VAL A 1 90 ? 22.364 9.306 -12.335 1.00 62.97 90 VAL A N 1
ATOM 757 C CA . VAL A 1 90 ? 22.995 8.311 -11.446 1.00 62.97 90 VAL A CA 1
ATOM 758 C C . VAL A 1 90 ? 22.811 6.877 -11.953 1.00 62.97 90 VAL A C 1
ATOM 760 O O . VAL A 1 90 ? 23.236 5.946 -11.282 1.00 62.97 90 VAL A O 1
ATOM 763 N N . TRP A 1 91 ? 22.228 6.659 -13.135 1.00 64.56 91 TRP A N 1
ATOM 764 C CA . TRP A 1 91 ? 22.100 5.324 -13.730 1.00 64.56 91 TRP A CA 1
ATOM 765 C C . TRP A 1 91 ? 23.172 5.071 -14.810 1.00 64.56 91 TRP A C 1
ATOM 767 O O . TRP A 1 91 ? 22.860 5.074 -16.001 1.00 64.56 91 TRP A O 1
ATOM 777 N N . PRO A 1 92 ? 24.447 4.815 -14.437 1.00 59.47 92 PRO A N 1
ATOM 778 C CA . PRO A 1 92 ? 25.536 4.560 -15.384 1.00 59.47 92 PRO A CA 1
ATOM 779 C C . PRO A 1 92 ? 25.353 3.259 -16.179 1.00 59.47 92 PRO A C 1
ATOM 781 O O . PRO A 1 92 ? 26.114 2.994 -17.100 1.00 59.47 92 PRO A O 1
ATOM 784 N N . PHE A 1 93 ? 24.348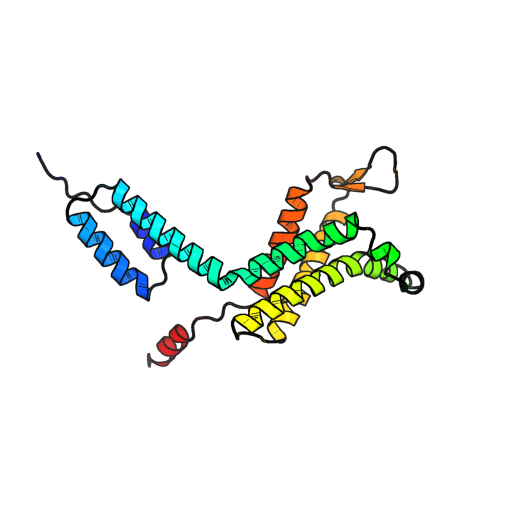 2.449 -15.836 1.00 58.53 93 PHE A N 1
ATOM 785 C CA . PHE A 1 93 ? 24.049 1.181 -16.490 1.00 58.53 93 PHE A CA 1
ATOM 786 C C . PHE A 1 93 ? 23.040 1.283 -17.642 1.00 58.53 93 PHE A C 1
ATOM 788 O O . PHE A 1 93 ? 22.798 0.265 -18.284 1.00 58.53 93 PHE A O 1
ATOM 795 N N . SER A 1 94 ? 22.429 2.445 -17.930 1.00 62.75 94 SER A N 1
ATOM 796 C CA . SER A 1 94 ? 21.300 2.501 -18.891 1.00 62.75 94 SER A CA 1
ATOM 797 C C . SER A 1 94 ? 21.730 2.090 -20.296 1.00 62.75 94 SER A C 1
ATOM 799 O O . SER A 1 94 ? 20.958 1.454 -21.009 1.00 62.75 94 SER A O 1
ATOM 801 N N . SER A 1 95 ? 22.987 2.374 -20.638 1.00 63.88 95 SER A N 1
ATOM 802 C CA . SER A 1 95 ? 23.603 2.029 -21.913 1.00 63.88 95 SER A CA 1
ATOM 803 C C . SER A 1 95 ? 23.697 0.525 -22.159 1.00 63.88 95 SER A C 1
ATOM 805 O O . SER A 1 95 ? 23.653 0.121 -23.310 1.00 63.88 95 SER A O 1
ATOM 807 N N . HIS A 1 96 ? 23.792 -0.313 -21.121 1.00 73.50 96 HIS A N 1
ATOM 808 C CA . HIS A 1 96 ? 23.871 -1.764 -21.318 1.00 73.50 96 HIS A CA 1
ATOM 809 C C . HIS A 1 96 ? 22.489 -2.420 -21.450 1.00 73.50 96 HIS A C 1
ATOM 811 O O . HIS A 1 96 ? 22.332 -3.436 -22.119 1.00 73.50 96 HIS A O 1
ATOM 817 N N . TRP A 1 97 ? 21.454 -1.835 -20.838 1.00 71.19 97 TRP A N 1
ATOM 818 C CA . TRP A 1 97 ? 20.091 -2.379 -20.903 1.00 71.19 97 TRP A CA 1
ATOM 819 C C . TRP A 1 97 ? 19.382 -2.052 -22.222 1.00 71.19 97 TRP A C 1
ATOM 821 O O . TRP A 1 97 ? 18.467 -2.778 -22.609 1.00 71.19 97 TRP A O 1
ATOM 831 N N . SER A 1 98 ? 19.815 -1.008 -22.938 1.00 72.25 98 SER A N 1
ATOM 832 C CA . SER A 1 98 ? 19.337 -0.730 -24.298 1.00 72.25 98 SER A CA 1
ATOM 833 C C . SER A 1 98 ? 19.741 -1.801 -25.313 1.00 72.25 98 SER A C 1
ATOM 835 O O . SER A 1 98 ? 19.087 -1.909 -26.346 1.00 72.25 98 SER A O 1
ATOM 837 N N . ASP A 1 99 ? 20.761 -2.611 -25.010 1.00 85.81 99 ASP A N 1
ATOM 838 C CA . ASP A 1 99 ? 21.225 -3.692 -25.889 1.00 85.81 99 ASP A CA 1
ATOM 839 C C . ASP A 1 99 ? 20.315 -4.933 -25.836 1.00 85.81 99 ASP A C 1
ATOM 841 O O . ASP A 1 99 ? 20.425 -5.830 -26.675 1.00 85.81 99 ASP A O 1
ATOM 845 N N . LEU A 1 100 ? 19.404 -5.016 -24.858 1.00 85.56 100 LEU A N 1
ATOM 846 C CA . LEU A 1 100 ? 18.465 -6.131 -24.763 1.00 85.56 100 LEU A CA 1
ATOM 847 C C . LEU A 1 100 ? 17.439 -6.089 -25.904 1.00 85.56 100 LEU A C 1
ATOM 849 O O . LEU A 1 100 ? 16.907 -5.021 -26.229 1.00 85.56 100 LEU A O 1
ATOM 853 N N . PRO A 1 101 ? 17.079 -7.257 -26.469 1.00 91.75 101 PRO A N 1
ATOM 854 C CA . PRO A 1 101 ? 16.063 -7.319 -27.500 1.00 91.75 101 PRO A CA 1
ATOM 855 C C . PRO A 1 101 ? 14.729 -6.833 -26.939 1.00 91.75 101 PRO A C 1
ATOM 857 O O . PRO A 1 101 ? 14.330 -7.153 -25.814 1.00 91.75 101 PRO A O 1
ATOM 860 N N . TRP A 1 102 ? 14.014 -6.072 -27.754 1.00 86.31 102 TRP A N 1
ATOM 861 C CA . TRP A 1 102 ? 12.624 -5.755 -27.476 1.00 86.31 102 TRP A CA 1
ATOM 862 C C . TRP A 1 102 ? 11.816 -7.065 -27.350 1.00 86.31 102 TRP A C 1
ATOM 864 O O . TRP A 1 102 ? 12.035 -7.977 -28.155 1.00 86.31 102 TRP A O 1
ATOM 874 N N . PRO A 1 103 ? 10.912 -7.210 -26.358 1.00 87.44 103 PRO A N 1
ATOM 875 C CA . PRO A 1 103 ? 10.384 -6.190 -25.437 1.00 87.44 103 PRO A CA 1
ATOM 876 C C . PRO A 1 103 ? 11.100 -6.087 -24.075 1.00 87.44 103 PRO A C 1
ATOM 878 O O . PRO A 1 103 ? 10.696 -5.290 -23.228 1.00 87.44 103 PRO A O 1
ATOM 881 N N . LEU A 1 104 ? 12.146 -6.883 -23.831 1.00 84.56 104 LEU A N 1
ATOM 882 C CA . LEU A 1 104 ? 12.789 -6.972 -22.514 1.00 84.56 104 LEU A CA 1
ATOM 883 C C . LEU A 1 104 ? 13.464 -5.661 -22.096 1.00 84.56 104 LEU A C 1
ATOM 885 O O . LEU A 1 104 ? 13.375 -5.287 -20.929 1.00 84.56 104 LEU A O 1
ATOM 889 N N . SER A 1 105 ? 14.087 -4.942 -23.032 1.00 83.88 105 SER A N 1
ATOM 890 C CA . SER A 1 105 ? 14.684 -3.625 -22.765 1.00 83.88 105 SER A CA 1
ATOM 891 C C . SER A 1 105 ? 13.652 -2.614 -22.261 1.00 83.88 105 SER A C 1
ATOM 893 O O . SER A 1 105 ? 13.889 -1.944 -21.256 1.00 83.88 105 SER A O 1
ATOM 895 N N . GLN A 1 106 ? 12.482 -2.552 -22.904 1.00 82.44 106 GLN A N 1
ATOM 896 C CA . GLN A 1 106 ? 11.386 -1.675 -22.490 1.00 82.44 106 GLN A CA 1
ATOM 897 C C . GLN A 1 106 ? 10.843 -2.075 -21.115 1.00 82.44 106 GLN A C 1
ATOM 899 O O . GLN A 1 106 ? 10.689 -1.224 -20.244 1.00 82.44 106 GLN A O 1
ATOM 904 N N . PHE A 1 107 ? 10.634 -3.374 -20.884 1.00 82.88 107 PHE A N 1
ATOM 905 C CA . PHE A 1 107 ? 10.161 -3.872 -19.595 1.00 82.88 107 PHE A CA 1
ATOM 906 C C . PHE A 1 107 ? 11.118 -3.521 -18.448 1.00 82.88 107 PHE A C 1
ATOM 908 O O . PHE A 1 107 ? 10.678 -3.026 -17.414 1.00 82.88 107 PHE A O 1
ATOM 915 N N . VAL A 1 108 ? 12.426 -3.740 -18.618 1.00 84.56 108 VAL A N 1
ATOM 916 C CA . VAL A 1 108 ? 13.421 -3.430 -17.577 1.00 84.56 108 VAL A CA 1
ATOM 917 C C . VAL A 1 108 ? 13.487 -1.930 -17.301 1.00 84.56 108 VAL A C 1
ATOM 919 O O . VAL A 1 108 ? 13.590 -1.528 -16.142 1.00 84.56 108 VAL A O 1
ATOM 922 N N . LEU A 1 109 ? 13.406 -1.101 -18.341 1.00 81.44 109 LEU A N 1
ATOM 923 C CA . LEU A 1 109 ? 13.480 0.348 -18.195 1.00 81.44 109 LEU A CA 1
ATOM 924 C C . LEU A 1 109 ? 12.231 0.918 -17.506 1.00 81.44 109 LEU A C 1
ATOM 926 O O . LEU A 1 109 ? 12.357 1.752 -16.610 1.00 81.44 109 LEU A O 1
ATOM 930 N N . GLU A 1 110 ? 11.043 0.432 -17.870 1.00 82.00 110 GLU A N 1
ATOM 931 C CA . GLU A 1 110 ? 9.780 0.887 -17.282 1.00 82.00 110 GLU A CA 1
ATOM 932 C C . GLU A 1 110 ? 9.549 0.325 -15.872 1.00 82.00 110 GLU A C 1
ATOM 934 O O . GLU A 1 110 ? 9.126 1.065 -14.985 1.00 82.00 110 GLU A O 1
ATOM 939 N N . MET A 1 111 ? 9.878 -0.948 -15.622 1.00 84.19 111 MET A N 1
ATOM 940 C CA . MET A 1 111 ? 9.653 -1.597 -14.321 1.00 84.19 111 MET A CA 1
ATOM 941 C C . MET A 1 111 ? 10.801 -1.410 -13.328 1.00 84.19 111 MET A C 1
ATOM 943 O O . MET A 1 111 ? 10.595 -1.560 -12.122 1.00 84.19 111 MET A O 1
ATOM 947 N N . GLY A 1 112 ? 12.001 -1.053 -13.791 1.00 85.31 112 GLY A N 1
ATOM 948 C CA . GLY A 1 112 ? 13.160 -0.844 -12.924 1.00 85.31 112 GLY A CA 1
ATOM 949 C C . GLY A 1 112 ? 12.927 0.270 -11.903 1.00 85.31 112 GLY A C 1
ATOM 950 O O . GLY A 1 112 ? 13.197 0.091 -10.715 1.00 85.31 112 GLY A O 1
ATOM 951 N N . LEU A 1 113 ? 12.346 1.392 -12.340 1.00 82.38 113 LEU A N 1
ATOM 952 C CA . LEU A 1 113 ? 12.028 2.532 -11.477 1.00 82.38 113 LEU A CA 1
ATOM 953 C C . LEU A 1 113 ? 11.028 2.168 -10.359 1.00 82.38 113 LEU A C 1
ATOM 955 O O . LEU A 1 113 ? 11.363 2.354 -9.182 1.00 82.38 113 LEU A O 1
ATOM 959 N N . PRO A 1 114 ? 9.844 1.599 -10.663 1.00 84.94 114 PRO A N 1
ATOM 960 C CA . PRO A 1 114 ? 8.943 1.102 -9.634 1.00 84.94 114 PRO A CA 1
ATOM 961 C C . PRO A 1 114 ? 9.559 0.028 -8.736 1.00 84.94 114 PRO A C 1
ATOM 963 O O . PRO A 1 114 ? 9.300 0.037 -7.536 1.00 84.94 114 PRO A O 1
ATOM 966 N N . ALA A 1 115 ? 10.396 -0.871 -9.265 1.00 88.56 115 ALA A N 1
ATOM 967 C CA . ALA A 1 115 ? 11.045 -1.908 -8.463 1.00 88.56 115 ALA A CA 1
ATOM 968 C C . ALA A 1 115 ? 12.030 -1.325 -7.436 1.00 88.56 115 ALA A C 1
ATOM 970 O O . ALA A 1 115 ? 12.084 -1.786 -6.292 1.00 88.56 115 ALA A O 1
ATOM 971 N N . ILE A 1 116 ? 12.773 -0.277 -7.799 1.00 88.06 116 ILE A N 1
ATOM 972 C CA . ILE A 1 116 ? 13.647 0.453 -6.869 1.00 88.06 116 ILE A CA 1
ATOM 973 C C . ILE A 1 116 ? 12.813 1.179 -5.820 1.00 88.06 116 ILE A C 1
ATOM 975 O O . ILE A 1 116 ? 13.107 1.076 -4.631 1.00 88.06 116 ILE A O 1
ATOM 979 N N . ALA A 1 117 ? 11.751 1.876 -6.235 1.00 87.06 117 ALA A N 1
ATOM 980 C CA . ALA A 1 117 ? 10.844 2.542 -5.305 1.00 87.06 117 ALA A CA 1
ATOM 981 C C . ALA A 1 117 ? 10.228 1.544 -4.309 1.00 87.06 117 ALA A C 1
ATOM 983 O O . ALA A 1 117 ? 10.247 1.777 -3.097 1.00 87.06 117 ALA A O 1
ATOM 984 N N . ALA A 1 118 ? 9.784 0.386 -4.803 1.00 90.12 118 ALA A N 1
ATOM 985 C CA . ALA A 1 118 ? 9.291 -0.708 -3.982 1.00 90.12 118 ALA A CA 1
ATOM 986 C C . ALA A 1 118 ? 10.376 -1.218 -3.023 1.00 90.12 118 ALA A C 1
ATOM 988 O O . ALA A 1 118 ? 10.106 -1.388 -1.837 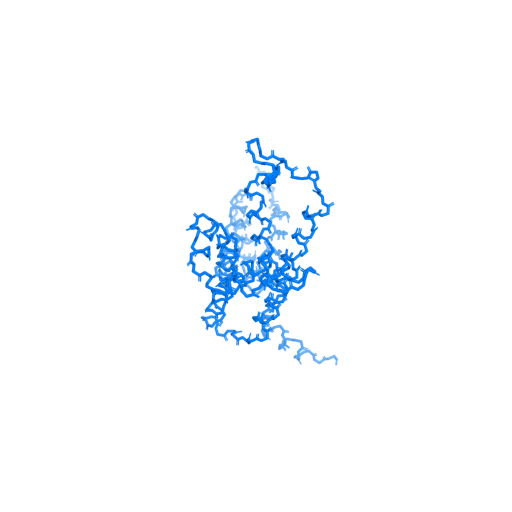1.00 90.12 118 ALA A O 1
ATOM 989 N N . SER A 1 119 ? 11.618 -1.370 -3.483 1.00 90.75 119 SER A N 1
ATOM 990 C CA . SER A 1 119 ? 12.748 -1.786 -2.639 1.00 90.75 119 SER A CA 1
ATOM 991 C C . SER A 1 119 ? 13.035 -0.785 -1.513 1.00 90.75 119 SER A C 1
ATOM 993 O O . SER A 1 119 ? 13.205 -1.186 -0.364 1.00 90.75 119 SER A O 1
ATOM 995 N N . MET A 1 120 ? 13.008 0.520 -1.799 1.00 91.38 120 MET A N 1
ATOM 996 C CA . MET A 1 120 ? 13.194 1.566 -0.784 1.00 91.38 120 MET A CA 1
ATOM 997 C C . MET A 1 120 ? 12.062 1.562 0.246 1.00 91.38 120 MET A C 1
ATOM 999 O O . MET A 1 120 ? 12.314 1.652 1.447 1.00 91.38 120 MET A O 1
ATOM 1003 N N . SER A 1 121 ? 10.816 1.389 -0.202 1.00 93.56 121 SER A N 1
ATOM 1004 C CA . SER A 1 121 ? 9.686 1.243 0.719 1.00 93.56 121 SER A CA 1
ATOM 1005 C C . SER A 1 121 ? 9.829 -0.014 1.590 1.00 93.56 121 SER A C 1
ATOM 1007 O O . SER A 1 121 ? 9.586 0.043 2.793 1.00 93.56 121 SER A O 1
ATOM 1009 N N . LEU A 1 122 ? 10.325 -1.133 1.048 1.00 94.25 122 LEU A N 1
ATOM 1010 C CA . LEU A 1 122 ? 10.553 -2.356 1.824 1.00 94.25 122 LEU A CA 1
ATOM 1011 C C . LEU A 1 122 ? 11.577 -2.182 2.938 1.00 94.25 122 LEU A C 1
ATOM 1013 O O . LEU A 1 122 ? 11.427 -2.828 3.971 1.00 94.25 122 LEU A O 1
ATOM 1017 N N . LEU A 1 123 ? 12.571 -1.302 2.780 1.00 94.81 123 LEU A N 1
ATOM 1018 C CA . LEU A 1 123 ? 13.476 -0.962 3.879 1.00 94.81 123 LEU A CA 1
ATOM 1019 C C . LEU A 1 123 ? 12.692 -0.359 5.051 1.00 94.81 123 LEU A C 1
ATOM 1021 O O . LEU A 1 123 ? 12.861 -0.803 6.184 1.00 94.81 123 LEU A O 1
ATOM 1025 N N . VAL A 1 124 ? 11.760 0.561 4.784 1.00 95.00 124 VAL A N 1
ATOM 1026 C CA . VAL A 1 124 ? 10.885 1.143 5.819 1.00 95.00 124 VAL A CA 1
ATOM 1027 C C . VAL A 1 124 ? 10.027 0.067 6.486 1.00 95.00 124 VAL A C 1
ATOM 1029 O O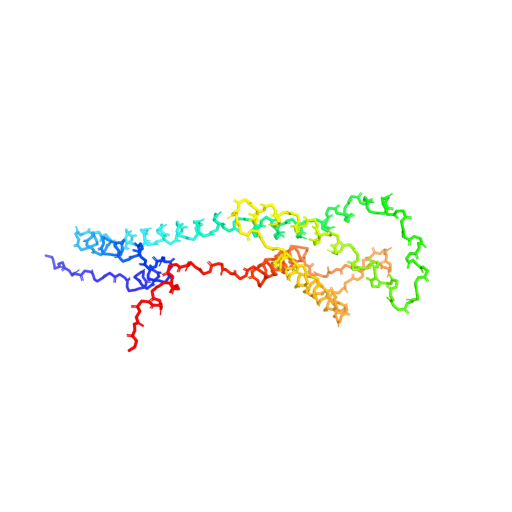 . VAL A 1 124 ? 9.957 0.006 7.715 1.00 95.00 124 VAL A O 1
ATOM 1032 N N . LEU A 1 125 ? 9.429 -0.830 5.695 1.00 94.00 125 LEU A N 1
ATOM 1033 C CA . LEU A 1 125 ? 8.648 -1.948 6.229 1.00 94.00 125 LEU A CA 1
ATOM 1034 C C . LEU A 1 125 ? 9.508 -2.892 7.081 1.00 94.00 125 LEU A C 1
ATOM 1036 O O . LEU A 1 125 ? 9.075 -3.327 8.144 1.00 94.00 125 LEU A O 1
ATOM 1040 N N . SER A 1 126 ? 10.731 -3.187 6.637 1.00 95.44 126 SER A N 1
ATOM 1041 C CA . SER A 1 126 ? 11.668 -4.071 7.332 1.00 95.44 126 SER A CA 1
ATOM 1042 C C . SER A 1 126 ? 12.057 -3.522 8.700 1.00 95.44 126 SER A C 1
ATOM 1044 O O . SER A 1 126 ? 12.026 -4.262 9.681 1.00 95.44 126 SER A O 1
ATOM 1046 N N . VAL A 1 127 ? 12.324 -2.214 8.780 1.00 96.00 127 VAL A N 1
ATOM 1047 C CA . VAL A 1 127 ? 12.619 -1.514 10.032 1.00 96.00 127 VAL A CA 1
ATOM 1048 C C . VAL A 1 127 ? 11.399 -1.556 10.950 1.00 96.00 127 VAL A C 1
ATOM 1050 O O . VAL A 1 127 ? 11.536 -1.893 12.121 1.00 96.00 127 VAL A O 1
ATOM 1053 N N . GLY A 1 128 ? 10.198 -1.299 10.421 1.00 93.19 128 GLY A N 1
ATOM 1054 C CA . GLY A 1 128 ? 8.954 -1.378 11.193 1.00 93.19 128 GLY A CA 1
ATOM 1055 C C . GLY A 1 128 ? 8.688 -2.770 11.778 1.00 93.19 128 GLY A C 1
ATOM 1056 O O . GLY A 1 128 ? 8.388 -2.895 12.964 1.00 93.19 128 GLY A O 1
ATOM 1057 N N . LEU A 1 129 ? 8.870 -3.825 10.978 1.00 92.31 129 LEU A N 1
ATOM 1058 C CA . LEU A 1 129 ? 8.730 -5.214 11.431 1.00 92.31 129 LEU A CA 1
ATOM 1059 C C . LEU A 1 129 ? 9.802 -5.612 12.454 1.00 92.31 129 LEU A C 1
ATOM 1061 O O . LEU A 1 129 ? 9.526 -6.410 13.351 1.00 92.31 129 LEU A O 1
ATOM 1065 N N . LEU A 1 130 ? 11.015 -5.069 12.323 1.00 94.31 130 LEU A N 1
ATOM 1066 C CA . LEU A 1 130 ? 12.111 -5.303 13.259 1.00 94.31 130 LEU A CA 1
ATOM 1067 C C . LEU A 1 130 ? 11.855 -4.620 14.608 1.00 94.31 130 LEU A C 1
ATOM 1069 O O . LEU A 1 130 ? 12.074 -5.248 15.640 1.00 94.31 130 LEU A O 1
ATOM 1073 N N . ILE A 1 131 ? 11.318 -3.395 14.607 1.00 92.75 131 ILE A N 1
ATOM 1074 C CA . ILE A 1 131 ? 10.896 -2.682 15.826 1.00 92.75 131 ILE A CA 1
ATOM 1075 C C . ILE A 1 131 ? 9.790 -3.455 16.560 1.00 92.75 131 ILE A C 1
ATOM 1077 O O . ILE A 1 131 ? 9.843 -3.582 17.778 1.00 92.75 131 ILE A O 1
ATOM 1081 N N . GLU A 1 132 ? 8.825 -4.021 15.830 1.00 89.94 132 GLU A N 1
ATOM 1082 C CA . GLU A 1 132 ? 7.743 -4.839 16.408 1.00 89.94 132 GLU A CA 1
ATOM 1083 C C . GLU A 1 132 ? 8.222 -6.252 16.822 1.00 89.94 132 GLU A C 1
ATOM 1085 O O . GLU A 1 132 ? 7.445 -7.049 17.341 1.00 89.94 132 GLU A O 1
ATOM 1090 N N . GLY A 1 133 ? 9.484 -6.619 16.556 1.00 89.56 133 GLY A N 1
ATOM 1091 C CA . GLY A 1 133 ? 10.022 -7.955 16.850 1.00 89.56 133 GLY A CA 1
ATOM 1092 C C . GLY A 1 133 ? 9.384 -9.086 16.028 1.00 89.56 133 GLY A C 1
ATOM 1093 O O . GLY A 1 133 ? 9.532 -10.262 16.353 1.00 89.56 133 GLY A O 1
ATOM 1094 N N . SER A 1 134 ? 8.674 -8.747 14.950 1.00 89.50 134 SER A N 1
ATOM 1095 C CA . SER A 1 134 ? 7.912 -9.679 14.103 1.00 89.50 134 SER A CA 1
ATOM 1096 C C . SER A 1 134 ? 8.599 -9.992 12.771 1.00 89.50 134 SER A C 1
ATOM 1098 O O . SER A 1 134 ? 7.996 -10.571 11.861 1.00 89.50 134 SER A O 1
ATOM 1100 N N . PHE A 1 135 ? 9.868 -9.610 12.643 1.00 93.31 135 PHE A N 1
ATOM 1101 C CA . PHE A 1 135 ? 10.623 -9.710 11.406 1.00 93.31 135 PHE A CA 1
ATOM 1102 C C . PHE A 1 135 ? 10.728 -11.154 10.898 1.00 93.31 135 PHE A C 1
ATOM 1104 O O . PHE A 1 135 ? 11.273 -12.039 11.558 1.00 93.31 135 PHE A O 1
ATOM 1111 N N . ARG A 1 136 ? 10.243 -11.381 9.673 1.00 94.06 136 ARG A N 1
ATOM 1112 C CA . ARG A 1 136 ? 10.454 -12.621 8.920 1.00 94.06 136 ARG A CA 1
ATOM 1113 C C . ARG A 1 136 ? 10.712 -12.290 7.458 1.00 94.06 136 ARG A C 1
ATOM 1115 O O . ARG A 1 136 ? 9.894 -11.633 6.817 1.00 94.06 136 ARG A O 1
ATOM 1122 N N . TRP A 1 137 ? 11.801 -12.821 6.906 1.00 94.44 137 TRP A N 1
ATOM 1123 C CA . TRP A 1 137 ? 12.159 -12.641 5.494 1.00 94.44 137 TRP A CA 1
ATOM 1124 C C . TRP A 1 137 ? 11.048 -13.062 4.529 1.00 94.44 137 TRP A C 1
ATOM 1126 O O . TRP A 1 137 ? 10.826 -12.400 3.519 1.00 94.44 137 TRP A O 1
ATOM 1136 N N . ALA A 1 138 ? 10.297 -14.112 4.876 1.00 95.19 138 ALA A N 1
ATOM 1137 C CA . ALA A 1 138 ? 9.156 -14.567 4.090 1.00 95.19 138 ALA A CA 1
ATOM 1138 C C . ALA A 1 138 ? 8.086 -13.473 3.904 1.00 95.19 138 ALA A C 1
ATOM 1140 O O . ALA A 1 138 ? 7.508 -13.374 2.826 1.00 95.19 138 ALA A O 1
ATOM 1141 N N . TYR A 1 139 ? 7.848 -12.627 4.915 1.00 94.31 139 TYR A N 1
ATOM 1142 C CA . TYR A 1 139 ? 6.870 -11.537 4.826 1.00 94.31 139 TYR A CA 1
ATOM 1143 C C . TYR A 1 139 ? 7.339 -10.433 3.884 1.00 94.31 139 TYR A C 1
ATOM 1145 O O . TYR A 1 139 ? 6.560 -9.963 3.056 1.00 94.31 139 TYR A O 1
ATOM 1153 N N . LEU A 1 140 ? 8.620 -10.063 3.952 1.00 94.81 140 LEU A N 1
ATOM 1154 C CA . LEU A 1 140 ? 9.194 -9.070 3.045 1.00 94.81 140 LEU A CA 1
ATOM 1155 C C . LEU A 1 140 ? 9.180 -9.555 1.599 1.00 94.81 140 LEU A C 1
ATOM 1157 O O . LEU A 1 140 ? 8.710 -8.829 0.728 1.00 94.81 140 LEU A O 1
ATOM 1161 N N . LEU A 1 141 ? 9.631 -10.788 1.349 1.00 95.12 141 LEU A N 1
ATOM 1162 C CA . LEU A 1 141 ? 9.654 -11.359 0.003 1.00 95.12 141 LEU A CA 1
ATOM 1163 C C . LEU A 1 141 ? 8.240 -11.466 -0.578 1.00 95.12 141 LEU A C 1
ATOM 1165 O O . LEU A 1 141 ? 8.005 -11.078 -1.720 1.00 95.12 141 LEU A O 1
ATOM 1169 N N . ARG A 1 142 ? 7.277 -11.943 0.218 1.00 95.31 142 ARG A N 1
ATOM 1170 C CA . ARG A 1 142 ? 5.877 -12.032 -0.203 1.00 95.31 142 ARG A CA 1
ATOM 1171 C C . ARG A 1 142 ? 5.296 -10.654 -0.511 1.00 95.31 142 ARG A C 1
ATOM 1173 O O . ARG A 1 142 ? 4.673 -10.491 -1.554 1.00 95.31 142 ARG A O 1
ATOM 1180 N N . THR A 1 143 ? 5.524 -9.672 0.362 1.00 95.25 143 THR A N 1
ATOM 1181 C CA . THR A 1 143 ? 5.072 -8.288 0.148 1.00 95.25 143 THR A CA 1
ATOM 1182 C C . THR A 1 143 ? 5.689 -7.711 -1.122 1.00 95.25 143 THR A C 1
ATOM 1184 O O . THR A 1 143 ? 4.969 -7.155 -1.939 1.00 95.25 143 THR A O 1
ATOM 1187 N N . PHE A 1 144 ? 6.993 -7.911 -1.340 1.00 94.75 144 PHE A N 1
ATOM 1188 C CA . PHE A 1 144 ? 7.689 -7.460 -2.546 1.00 94.75 144 PHE A CA 1
ATOM 1189 C C . PHE A 1 144 ? 7.059 -8.014 -3.824 1.00 94.75 144 PHE A C 1
ATOM 1191 O O . PHE A 1 144 ? 6.739 -7.250 -4.730 1.00 94.75 144 PHE A O 1
ATOM 1198 N N . ILE A 1 145 ? 6.845 -9.333 -3.877 1.00 95.19 145 ILE A N 1
ATOM 1199 C CA . ILE A 1 145 ? 6.254 -10.002 -5.040 1.00 95.19 145 ILE A CA 1
ATOM 1200 C C . ILE A 1 145 ? 4.840 -9.469 -5.297 1.00 95.19 145 ILE A C 1
ATOM 1202 O O . ILE A 1 145 ? 4.516 -9.134 -6.434 1.00 95.19 145 ILE A O 1
ATOM 1206 N N . ILE A 1 146 ? 4.012 -9.338 -4.254 1.00 95.81 146 ILE A N 1
ATOM 1207 C CA . ILE A 1 146 ? 2.650 -8.800 -4.387 1.00 95.81 146 ILE A CA 1
ATOM 1208 C C . ILE A 1 146 ? 2.689 -7.355 -4.900 1.00 95.81 146 ILE A C 1
ATOM 1210 O O . ILE A 1 146 ? 1.962 -7.028 -5.835 1.00 95.81 146 ILE A O 1
ATOM 1214 N N . THR A 1 147 ? 3.559 -6.507 -4.347 1.00 94.25 147 THR A N 1
ATOM 1215 C CA . THR A 1 147 ? 3.727 -5.116 -4.789 1.00 94.25 147 THR A CA 1
ATOM 1216 C C . THR A 1 147 ? 4.134 -5.041 -6.259 1.00 94.25 147 THR A C 1
ATOM 1218 O O . THR A 1 147 ? 3.522 -4.289 -7.012 1.00 94.25 147 THR A O 1
ATOM 1221 N N . LEU A 1 148 ? 5.108 -5.846 -6.702 1.00 92.50 148 LEU A N 1
ATOM 1222 C CA . LEU A 1 148 ? 5.527 -5.879 -8.107 1.00 92.50 148 LEU A CA 1
ATOM 1223 C C . LEU A 1 148 ? 4.398 -6.320 -9.041 1.00 92.50 148 LEU A C 1
ATOM 1225 O O . LEU A 1 148 ? 4.201 -5.699 -10.085 1.00 92.50 148 LEU A O 1
ATOM 1229 N N . ILE A 1 149 ? 3.641 -7.356 -8.666 1.00 94.81 149 ILE A N 1
ATOM 1230 C CA . ILE A 1 149 ? 2.499 -7.839 -9.454 1.00 94.81 149 ILE A CA 1
ATOM 1231 C C . ILE A 1 149 ? 1.434 -6.746 -9.573 1.00 94.81 149 ILE A C 1
ATOM 1233 O O . ILE A 1 149 ? 0.961 -6.479 -10.675 1.00 94.81 149 ILE A O 1
ATOM 1237 N N . LEU A 1 150 ? 1.072 -6.094 -8.464 1.00 94.62 150 LEU A N 1
ATOM 1238 C CA . LEU A 1 150 ? 0.036 -5.063 -8.468 1.00 94.62 150 LEU A CA 1
ATOM 1239 C C . LEU A 1 150 ? 0.463 -3.818 -9.252 1.00 94.62 150 LEU A C 1
ATOM 1241 O O . LEU A 1 150 ? -0.324 -3.312 -10.046 1.00 94.62 150 LEU A O 1
ATOM 1245 N N . ILE A 1 151 ? 1.702 -3.349 -9.081 1.00 91.06 151 ILE A N 1
ATOM 1246 C CA . ILE A 1 151 ? 2.238 -2.221 -9.856 1.00 91.06 151 ILE A CA 1
ATOM 1247 C C . ILE A 1 151 ? 2.247 -2.560 -11.346 1.00 91.06 151 ILE A C 1
ATOM 1249 O O . ILE A 1 151 ? 1.779 -1.761 -12.154 1.00 91.06 151 ILE A O 1
ATOM 1253 N N . SER A 1 152 ? 2.717 -3.759 -11.704 1.00 90.75 152 SER A N 1
ATOM 1254 C CA . SER A 1 152 ? 2.717 -4.212 -13.096 1.00 90.75 152 SER A CA 1
ATOM 1255 C C . SER A 1 152 ? 1.296 -4.235 -13.656 1.00 90.75 152 SER A C 1
ATOM 1257 O O . SER A 1 152 ? 1.057 -3.715 -14.739 1.00 90.75 152 SER A O 1
ATOM 1259 N N . ALA A 1 153 ? 0.332 -4.773 -12.903 1.00 92.75 153 ALA A N 1
ATOM 1260 C CA . ALA A 1 153 ? -1.069 -4.821 -13.309 1.00 92.75 153 ALA A CA 1
ATOM 1261 C C . ALA A 1 153 ? -1.675 -3.421 -13.505 1.00 92.75 153 ALA A C 1
ATOM 1263 O O . ALA A 1 153 ? -2.401 -3.209 -14.475 1.00 92.75 153 ALA A O 1
ATOM 1264 N N . VAL A 1 154 ? -1.366 -2.460 -12.625 1.00 90.25 154 VAL A N 1
ATOM 1265 C CA . VAL A 1 154 ? -1.793 -1.058 -12.775 1.00 90.25 154 VAL A CA 1
ATOM 1266 C C . VAL A 1 154 ? -1.197 -0.447 -14.042 1.00 90.25 154 VAL A C 1
ATOM 1268 O O . VAL A 1 154 ? -1.931 0.167 -14.814 1.00 90.25 154 VAL A O 1
ATOM 1271 N N . HIS A 1 155 ? 0.097 -0.656 -14.289 1.00 87.00 155 HIS A N 1
ATOM 1272 C CA . HIS A 1 155 ? 0.788 -0.135 -15.471 1.00 87.00 155 HIS A CA 1
ATOM 1273 C C . HIS A 1 155 ? 0.206 -0.712 -16.768 1.00 87.00 155 HIS A C 1
ATOM 1275 O O . HIS A 1 155 ? -0.257 0.039 -17.622 1.00 87.00 155 HIS A O 1
ATOM 1281 N N . PHE A 1 156 ? 0.069 -2.040 -16.852 1.00 88.75 156 PHE A N 1
ATOM 1282 C CA . PHE A 1 156 ? -0.581 -2.706 -17.986 1.00 88.75 156 PHE A CA 1
ATOM 1283 C C . PHE A 1 156 ? -2.032 -2.253 -18.184 1.00 88.75 156 PHE A C 1
ATOM 1285 O O . PHE A 1 156 ? -2.493 -2.135 -19.317 1.00 88.75 156 PHE A O 1
ATOM 1292 N N . SER A 1 157 ? -2.766 -1.982 -17.101 1.00 88.19 157 SER A N 1
ATOM 1293 C CA . SER A 1 157 ? -4.137 -1.472 -17.201 1.00 88.19 157 SER A CA 1
ATOM 1294 C C . SER A 1 157 ? -4.177 -0.084 -17.841 1.00 88.19 157 SER A C 1
ATOM 1296 O O . SER A 1 157 ? -5.074 0.190 -18.631 1.00 88.19 157 SER A O 1
ATOM 1298 N N . ILE A 1 158 ? -3.211 0.788 -17.546 1.00 86.69 158 ILE A N 1
ATOM 1299 C CA . ILE A 1 158 ? -3.114 2.112 -18.178 1.00 86.69 158 ILE A CA 1
ATOM 1300 C C . ILE A 1 158 ? -2.842 1.967 -19.682 1.00 86.69 158 ILE A C 1
ATOM 1302 O O . ILE A 1 158 ? -3.497 2.638 -20.481 1.00 86.69 158 ILE A O 1
ATOM 1306 N N . ASP A 1 159 ? -1.953 1.051 -20.071 1.00 84.12 159 ASP A N 1
ATOM 1307 C CA . ASP A 1 159 ? -1.628 0.794 -21.481 1.00 84.12 159 ASP A CA 1
ATOM 1308 C C . ASP A 1 159 ? -2.803 0.200 -22.271 1.00 84.12 159 ASP A C 1
ATOM 1310 O O . ASP A 1 159 ? -2.999 0.526 -23.444 1.00 84.12 159 ASP A O 1
ATOM 1314 N N . LEU A 1 160 ? -3.628 -0.631 -21.625 1.00 89.06 160 LEU A N 1
ATOM 1315 C CA . LEU A 1 160 ? -4.851 -1.189 -22.214 1.00 89.06 160 LEU A CA 1
ATOM 1316 C C . LEU A 1 160 ? -5.927 -0.128 -22.484 1.00 89.06 160 LEU A C 1
ATOM 1318 O O . LEU A 1 160 ? -6.811 -0.346 -23.316 1.00 89.06 160 LEU A O 1
ATOM 1322 N N . PHE A 1 161 ? -5.854 1.022 -21.814 1.00 89.44 161 PHE A N 1
ATOM 1323 C CA . PHE A 1 161 ? -6.849 2.086 -21.895 1.00 89.44 161 PHE A CA 1
ATOM 1324 C C . PHE A 1 161 ? -6.232 3.396 -22.402 1.00 89.44 161 PHE A C 1
ATOM 1326 O O . PHE A 1 161 ? -6.205 4.397 -21.681 1.00 89.44 161 PHE A O 1
ATOM 1333 N N . PRO A 1 162 ? -5.800 3.455 -23.679 1.00 85.56 162 PRO A N 1
ATOM 1334 C CA . PRO A 1 162 ? -5.125 4.625 -24.239 1.00 85.56 162 PRO A CA 1
ATOM 1335 C C . PRO A 1 162 ? -5.998 5.887 -24.237 1.00 85.56 162 PRO A C 1
ATOM 1337 O O . PRO A 1 162 ? -5.468 6.991 -24.299 1.00 85.56 162 PRO A O 1
ATOM 1340 N N . TRP A 1 163 ? -7.324 5.757 -24.117 1.00 88.88 163 TRP A N 1
ATOM 1341 C CA . TRP A 1 163 ? -8.231 6.898 -23.953 1.00 88.88 163 TRP A CA 1
ATOM 1342 C C . TRP A 1 163 ? -8.070 7.630 -22.614 1.00 88.88 163 TRP A C 1
ATOM 1344 O O . TRP A 1 163 ? -8.549 8.753 -22.483 1.00 88.88 163 TRP A O 1
ATOM 1354 N N . LEU A 1 164 ? -7.423 7.019 -21.614 1.00 87.56 164 LEU A N 1
ATOM 1355 C CA . LEU A 1 164 ? -7.076 7.675 -20.349 1.00 87.56 164 LEU A CA 1
ATOM 1356 C C . LEU A 1 164 ? -5.879 8.621 -20.498 1.00 87.56 164 LEU A C 1
ATOM 1358 O O . LEU A 1 164 ? -5.606 9.405 -19.587 1.00 87.56 164 LEU A O 1
ATOM 1362 N N . LEU A 1 165 ? -5.180 8.562 -21.632 1.00 87.88 165 LEU A N 1
ATOM 1363 C CA . LEU A 1 165 ? -4.018 9.375 -21.940 1.00 87.88 165 LEU A CA 1
ATOM 1364 C C . LEU A 1 165 ? -4.421 10.529 -22.866 1.00 87.88 165 LEU A C 1
ATOM 1366 O O . LEU A 1 165 ? -4.986 10.320 -23.939 1.00 87.88 165 LEU A O 1
ATOM 1370 N N . ARG A 1 166 ? -4.100 11.764 -22.475 1.00 87.19 166 ARG A N 1
ATOM 1371 C CA . ARG A 1 166 ? -4.225 12.948 -23.331 1.00 87.19 166 ARG A CA 1
ATOM 1372 C C . ARG A 1 166 ? -2.827 13.358 -23.816 1.00 87.19 166 ARG A C 1
ATOM 1374 O O . ARG A 1 166 ? -1.904 13.430 -23.005 1.00 87.19 166 ARG A O 1
ATOM 1381 N N . PRO A 1 167 ? -2.634 13.622 -25.119 1.00 86.38 167 PRO A N 1
ATOM 1382 C CA . PRO A 1 167 ? -1.372 14.167 -25.606 1.00 86.38 167 PRO A CA 1
ATOM 1383 C C . PRO A 1 167 ? -1.138 15.560 -25.009 1.00 86.38 167 PRO A C 1
ATOM 1385 O O . PRO A 1 167 ? -2.067 16.371 -24.931 1.00 86.38 167 PRO A O 1
ATOM 1388 N N . ILE A 1 168 ? 0.094 15.836 -24.579 1.00 85.69 168 ILE A N 1
ATOM 1389 C CA . ILE A 1 168 ? 0.470 17.155 -24.067 1.00 85.69 168 ILE A CA 1
ATOM 1390 C C . ILE A 1 168 ? 0.671 18.096 -25.269 1.00 85.69 168 ILE A C 1
ATOM 1392 O O . ILE A 1 168 ? 1.422 17.766 -26.189 1.00 85.69 168 ILE A O 1
ATOM 1396 N N . PRO A 1 169 ? 0.015 19.271 -25.309 1.00 86.44 169 PRO A N 1
ATOM 1397 C CA . PRO A 1 169 ? 0.213 20.217 -26.400 1.00 86.44 169 PRO A CA 1
ATOM 1398 C C . PRO A 1 169 ? 1.675 20.683 -26.436 1.00 86.44 169 PRO A C 1
ATOM 1400 O O . PRO A 1 169 ? 2.181 21.220 -25.454 1.00 86.44 169 PRO A O 1
ATOM 1403 N N . GLY A 1 170 ? 2.344 20.471 -27.572 1.00 89.44 170 GLY A N 1
ATOM 1404 C CA . GLY A 1 170 ? 3.749 20.839 -27.786 1.00 89.44 170 GLY A CA 1
ATOM 1405 C C . GLY A 1 170 ? 4.752 19.682 -27.721 1.00 89.44 170 GLY A C 1
ATOM 1406 O O . GLY A 1 170 ? 5.894 19.884 -28.117 1.00 89.44 170 GLY A O 1
ATOM 1407 N N . ASP A 1 171 ? 4.345 18.478 -27.303 1.00 85.38 171 ASP A N 1
ATOM 1408 C CA . ASP A 1 171 ? 5.213 17.294 -27.286 1.00 85.38 171 ASP A CA 1
ATOM 1409 C C . ASP A 1 171 ? 4.425 16.040 -27.701 1.00 85.38 171 ASP A C 1
ATOM 1411 O O . ASP A 1 171 ? 3.609 15.511 -26.946 1.00 85.38 171 ASP A O 1
ATOM 1415 N N . GLN A 1 172 ? 4.652 15.560 -28.929 1.00 80.25 172 GLN A N 1
ATOM 1416 C CA . GLN A 1 172 ? 3.945 14.392 -29.473 1.00 80.25 172 GLN A CA 1
ATOM 1417 C C . GLN A 1 172 ? 4.325 13.075 -28.786 1.00 80.25 172 GLN A C 1
ATOM 1419 O O . GLN A 1 172 ? 3.597 12.088 -28.918 1.00 80.25 172 GLN A O 1
ATOM 1424 N N . HIS A 1 173 ? 5.446 13.030 -28.068 1.00 78.69 173 HIS A N 1
ATOM 1425 C CA . HIS A 1 173 ? 5.927 11.807 -27.430 1.00 78.69 173 HIS A CA 1
ATOM 1426 C C . HIS A 1 173 ? 5.496 11.702 -25.968 1.00 78.69 173 HIS A C 1
ATOM 1428 O O . HIS A 1 173 ? 5.515 10.609 -25.402 1.00 78.69 173 HIS A O 1
ATOM 1434 N N . ARG A 1 174 ? 5.031 12.803 -25.366 1.00 78.44 174 ARG A N 1
ATOM 1435 C CA . ARG A 1 174 ? 4.633 12.844 -23.960 1.00 78.44 174 ARG A CA 1
ATOM 1436 C C . ARG A 1 174 ? 3.114 12.789 -23.815 1.00 78.44 174 ARG A C 1
ATOM 1438 O O . ARG A 1 174 ? 2.373 13.682 -24.229 1.00 78.44 174 ARG A O 1
ATOM 1445 N N . LYS A 1 175 ? 2.642 11.708 -23.201 1.00 82.12 175 LYS A N 1
ATOM 1446 C CA . LYS A 1 175 ? 1.233 11.490 -22.870 1.00 82.12 175 LYS A CA 1
ATOM 1447 C C . LYS A 1 175 ? 1.038 11.740 -21.378 1.00 82.12 175 LYS A C 1
ATOM 1449 O O . LYS A 1 175 ? 1.773 11.177 -20.574 1.00 82.12 175 LYS A O 1
ATOM 1454 N N . SER A 1 176 ? 0.068 12.568 -21.000 1.00 83.44 176 SER A N 1
ATOM 1455 C CA . SER A 1 176 ? -0.340 12.722 -19.600 1.00 83.44 176 SER A CA 1
ATOM 1456 C C . SER A 1 176 ? -1.600 11.913 -19.326 1.00 83.44 176 SER A C 1
ATOM 1458 O O . SER A 1 176 ? -2.489 11.824 -20.174 1.00 83.44 176 SER A O 1
ATOM 1460 N N . LEU A 1 177 ? -1.710 11.335 -18.129 1.00 85.12 177 LEU A N 1
ATOM 1461 C CA . LEU A 1 177 ? -2.997 10.817 -17.677 1.00 85.12 177 LEU A CA 1
ATOM 1462 C C . LEU A 1 177 ? -3.996 11.975 -17.543 1.00 85.12 177 LEU A C 1
ATOM 1464 O O . LEU A 1 177 ? -3.687 13.019 -16.973 1.00 85.12 177 LEU A O 1
ATOM 1468 N N . ILE A 1 178 ? -5.221 11.758 -18.024 1.00 89.00 178 ILE A N 1
ATOM 1469 C CA . ILE A 1 178 ? -6.371 12.649 -17.789 1.00 89.00 178 ILE A CA 1
ATOM 1470 C C . ILE A 1 178 ? -6.761 12.639 -16.306 1.00 89.00 178 ILE A C 1
ATOM 1472 O O . ILE A 1 178 ? -7.323 13.603 -15.786 1.00 89.00 178 ILE A O 1
ATOM 1476 N N . VAL A 1 179 ? -6.462 11.534 -15.624 1.00 86.06 179 VAL A N 1
ATOM 1477 C CA . VAL A 1 179 ? -6.748 11.339 -14.209 1.00 86.06 179 VAL A CA 1
ATOM 1478 C C . VAL A 1 179 ? -5.915 12.323 -13.374 1.00 86.06 179 VAL A C 1
ATOM 1480 O O . VAL A 1 179 ? -4.691 12.352 -13.520 1.00 86.06 179 VAL A O 1
ATOM 1483 N N . PRO A 1 180 ? -6.537 13.111 -12.475 1.00 88.19 180 PRO A N 1
ATOM 1484 C CA . PRO A 1 180 ? -5.805 14.019 -11.601 1.00 88.19 180 PRO A CA 1
ATOM 1485 C C . PRO A 1 180 ? -4.738 13.278 -10.789 1.00 88.19 180 PRO A C 1
ATOM 1487 O O . PRO A 1 180 ? -5.009 12.207 -10.245 1.00 88.19 180 PRO A O 1
ATOM 1490 N N . GLY A 1 181 ? -3.549 13.871 -10.646 1.00 84.75 181 GLY A N 1
ATOM 1491 C CA . GLY A 1 181 ? -2.403 13.222 -9.992 1.00 84.75 181 GLY A CA 1
ATOM 1492 C C . GLY A 1 181 ? -2.698 12.686 -8.585 1.00 84.75 181 GLY A C 1
ATOM 1493 O O . GLY A 1 181 ? -2.178 11.642 -8.204 1.00 84.75 181 GLY A O 1
ATOM 1494 N N . ILE A 1 182 ? -3.614 13.319 -7.842 1.00 86.69 182 ILE A N 1
ATOM 1495 C CA . ILE A 1 182 ? -4.033 12.841 -6.516 1.00 86.69 182 ILE A CA 1
ATOM 1496 C C . ILE A 1 182 ? -4.626 11.426 -6.550 1.00 86.69 182 ILE A C 1
ATOM 1498 O O . ILE A 1 182 ? -4.354 10.633 -5.655 1.00 86.69 182 ILE A O 1
ATOM 1502 N N . PHE A 1 183 ? -5.373 11.066 -7.596 1.00 88.56 183 PHE A N 1
ATOM 1503 C CA . PHE A 1 183 ? -5.921 9.717 -7.734 1.00 88.56 183 PHE A CA 1
ATOM 1504 C C . PHE A 1 183 ? -4.829 8.695 -8.039 1.00 88.56 183 PHE A C 1
ATOM 1506 O O . PHE A 1 183 ? -4.914 7.574 -7.552 1.00 88.56 183 PHE A O 1
ATOM 1513 N N . VAL A 1 184 ? -3.784 9.077 -8.780 1.00 86.31 184 VAL A N 1
ATOM 1514 C CA . VAL A 1 184 ? -2.627 8.205 -9.035 1.00 86.31 184 VAL A CA 1
ATOM 1515 C C . VAL A 1 184 ? -1.859 7.950 -7.736 1.00 86.31 184 VAL A C 1
ATOM 1517 O O . VAL A 1 184 ? -1.543 6.804 -7.430 1.00 86.31 184 VAL A O 1
ATOM 1520 N N . VAL A 1 185 ? -1.622 8.990 -6.925 1.00 88.69 185 VAL A N 1
ATOM 1521 C CA . VAL A 1 185 ? -1.008 8.848 -5.590 1.00 88.69 185 VAL A CA 1
ATOM 1522 C C . VAL A 1 185 ? -1.848 7.938 -4.693 1.00 88.69 185 VAL A C 1
ATOM 1524 O O . VAL A 1 185 ? -1.300 7.045 -4.050 1.00 88.69 185 VAL A O 1
ATOM 1527 N N . LEU A 1 186 ? -3.170 8.130 -4.659 1.00 91.12 186 LEU A N 1
ATOM 1528 C CA . LEU A 1 186 ? -4.076 7.300 -3.862 1.00 91.12 186 LEU A CA 1
ATOM 1529 C C . LEU A 1 186 ? -4.106 5.847 -4.351 1.00 91.12 186 LEU A C 1
ATOM 1531 O O . LEU A 1 186 ? -4.067 4.932 -3.530 1.00 91.12 186 LEU A O 1
ATOM 1535 N N . LEU A 1 187 ? -4.125 5.625 -5.667 1.00 91.25 187 LEU A N 1
ATOM 1536 C CA . LEU A 1 187 ? -4.088 4.292 -6.265 1.00 91.25 187 LEU A CA 1
ATOM 1537 C C . LEU A 1 187 ? -2.792 3.565 -5.891 1.00 91.25 187 LEU A C 1
ATOM 1539 O O . LEU A 1 187 ? -2.843 2.438 -5.395 1.00 91.25 187 LEU A O 1
ATOM 1543 N N . LEU A 1 188 ? -1.642 4.228 -6.038 1.00 90.00 188 LEU A N 1
ATOM 1544 C CA . LEU A 1 188 ? -0.351 3.680 -5.624 1.00 90.00 188 LEU A CA 1
ATOM 1545 C C . LEU A 1 188 ? -0.323 3.420 -4.114 1.00 90.00 188 LEU A C 1
ATOM 1547 O O . LEU A 1 188 ? -0.037 2.303 -3.696 1.00 90.00 188 LEU A O 1
ATOM 1551 N N . GLY A 1 189 ? -0.703 4.396 -3.289 1.00 92.12 189 GLY A N 1
ATOM 1552 C CA . GLY A 1 189 ? -0.752 4.241 -1.833 1.00 92.12 189 GLY A CA 1
ATOM 1553 C C . GLY A 1 189 ? -1.628 3.065 -1.394 1.00 92.12 189 GLY A C 1
ATOM 1554 O O . GLY A 1 189 ? -1.208 2.259 -0.566 1.00 92.12 189 GLY A O 1
ATOM 1555 N N . SER A 1 190 ? -2.808 2.904 -2.002 1.00 93.62 190 SER A N 1
ATOM 1556 C CA . SER A 1 190 ? -3.700 1.770 -1.735 1.00 93.62 190 SER A CA 1
ATOM 1557 C C . SER A 1 190 ? -3.097 0.431 -2.166 1.00 93.62 190 SER A C 1
ATOM 1559 O O . SER A 1 190 ? -3.257 -0.562 -1.461 1.00 93.62 190 SER A O 1
ATOM 1561 N N . THR A 1 191 ? -2.334 0.415 -3.263 1.00 93.81 191 THR A N 1
ATOM 1562 C CA . THR A 1 191 ? -1.624 -0.768 -3.763 1.00 93.81 191 THR A CA 1
ATOM 1563 C C . THR A 1 191 ? -0.563 -1.234 -2.772 1.00 93.81 191 THR A C 1
ATOM 1565 O O . THR A 1 191 ? -0.532 -2.409 -2.406 1.00 93.81 191 THR A O 1
ATOM 1568 N N . TYR A 1 192 ? 0.264 -0.312 -2.275 1.00 94.25 192 TYR A N 1
ATOM 1569 C CA . TYR A 1 192 ? 1.258 -0.614 -1.245 1.00 94.25 192 TYR A CA 1
ATOM 1570 C C . TYR A 1 192 ? 0.596 -1.059 0.066 1.00 94.25 192 TYR A C 1
ATOM 1572 O O . TYR A 1 192 ? 1.012 -2.049 0.668 1.00 94.25 192 TYR A O 1
ATOM 1580 N N . LEU A 1 193 ? -0.473 -0.384 0.499 1.00 94.00 193 LEU A N 1
ATOM 1581 C CA . LEU A 1 193 ? -1.204 -0.768 1.708 1.00 94.00 193 LEU A CA 1
ATOM 1582 C C . LEU A 1 193 ? -1.773 -2.194 1.592 1.00 94.00 193 LEU A C 1
ATOM 1584 O O . LEU A 1 193 ? -1.611 -3.005 2.504 1.00 94.00 193 LEU A O 1
ATOM 1588 N N . LEU A 1 194 ? -2.395 -2.510 0.452 1.00 94.31 194 LEU A N 1
ATOM 1589 C CA . LEU A 1 194 ? -2.948 -3.830 0.160 1.00 94.31 194 LEU A CA 1
ATOM 1590 C C . LEU A 1 194 ? -1.850 -4.898 0.116 1.00 94.31 194 LEU A C 1
ATOM 1592 O O . LEU A 1 194 ? -2.018 -5.972 0.692 1.00 94.31 194 LEU A O 1
ATOM 1596 N N . ALA A 1 195 ? -0.714 -4.602 -0.517 1.00 94.88 195 ALA A N 1
ATOM 1597 C CA . ALA A 1 195 ? 0.408 -5.526 -0.586 1.00 94.88 195 ALA A CA 1
ATOM 1598 C C . ALA A 1 195 ? 0.976 -5.845 0.798 1.00 94.88 195 ALA A C 1
ATOM 1600 O O . ALA A 1 195 ? 1.212 -7.013 1.107 1.00 94.88 195 ALA A O 1
ATOM 1601 N N . ALA A 1 196 ? 1.141 -4.834 1.652 1.00 93.38 196 ALA A N 1
ATOM 1602 C CA . ALA A 1 196 ? 1.618 -5.034 3.013 1.00 93.38 196 ALA A CA 1
ATOM 1603 C C . ALA A 1 196 ? 0.618 -5.829 3.860 1.00 93.38 196 ALA A C 1
ATOM 1605 O O . ALA A 1 196 ? 1.012 -6.726 4.604 1.00 93.38 196 ALA A O 1
ATOM 1606 N N . TRP A 1 197 ? -0.680 -5.558 3.696 1.00 91.56 197 TRP A N 1
ATOM 1607 C CA . TRP A 1 197 ? -1.742 -6.298 4.373 1.00 91.56 197 TRP A CA 1
ATOM 1608 C C . TRP A 1 197 ? -1.772 -7.781 3.979 1.00 91.56 197 TRP A C 1
ATOM 1610 O O . TRP A 1 197 ? -1.903 -8.655 4.834 1.00 91.56 197 TRP A O 1
ATOM 1620 N N . LEU A 1 198 ? -1.635 -8.083 2.685 1.00 93.06 198 LEU A N 1
ATOM 1621 C CA . LEU A 1 198 ? -1.637 -9.458 2.174 1.00 93.06 198 LEU A CA 1
ATOM 1622 C C . LEU A 1 198 ? -0.309 -10.190 2.427 1.00 93.06 198 LEU A C 1
ATOM 1624 O O . LEU A 1 198 ? -0.293 -11.415 2.587 1.00 93.06 198 LEU A O 1
ATOM 1628 N N . GLY A 1 199 ? 0.805 -9.459 2.431 1.00 92.38 199 GLY A N 1
ATOM 1629 C CA . GLY A 1 199 ? 2.150 -9.998 2.610 1.00 92.38 199 GLY A CA 1
ATOM 1630 C C . GLY A 1 199 ? 2.495 -10.309 4.066 1.00 92.38 199 GLY A C 1
ATOM 1631 O O . GLY A 1 199 ? 3.168 -11.309 4.332 1.00 92.38 199 GLY A O 1
ATOM 1632 N N . CYS A 1 200 ? 1.968 -9.514 4.998 1.00 90.75 200 CYS A N 1
ATOM 1633 C CA . CYS A 1 200 ? 2.107 -9.693 6.437 1.00 90.75 200 CYS A CA 1
ATOM 1634 C C . CYS A 1 200 ? 0.764 -10.154 7.025 1.00 90.75 200 CYS A C 1
ATOM 1636 O O . CYS A 1 200 ? 0.015 -9.317 7.538 1.00 90.75 200 CYS A O 1
ATOM 1638 N N . PRO A 1 201 ? 0.428 -11.462 6.962 1.00 80.44 201 PRO A N 1
ATOM 1639 C CA . PRO A 1 201 ? -0.776 -11.960 7.609 1.00 80.44 201 PRO A CA 1
ATOM 1640 C C . PRO A 1 201 ? -0.727 -11.534 9.073 1.00 80.44 201 PRO A C 1
ATOM 1642 O O . PRO A 1 201 ? 0.265 -11.793 9.760 1.00 80.44 201 PRO A O 1
ATOM 1645 N N . SER A 1 202 ? -1.767 -10.809 9.498 1.00 67.25 202 SER A N 1
ATOM 1646 C CA . SER A 1 202 ? -1.918 -10.324 10.867 1.00 67.25 202 SER A CA 1
ATOM 1647 C C . SER A 1 202 ? -1.520 -11.455 11.800 1.00 67.25 202 SER A C 1
ATOM 1649 O O . SER A 1 202 ? -2.079 -12.543 11.687 1.00 67.25 202 SER A O 1
ATOM 1651 N N . ILE A 1 203 ? -0.534 -11.215 12.670 1.00 61.38 203 ILE A N 1
ATOM 1652 C CA . ILE A 1 203 ? -0.211 -12.138 13.754 1.00 61.38 203 ILE A CA 1
ATOM 1653 C C . ILE A 1 203 ? -1.501 -12.247 14.556 1.00 61.38 203 ILE A C 1
ATOM 1655 O O . ILE A 1 203 ? -1.846 -11.346 15.321 1.00 61.38 203 ILE A O 1
ATOM 1659 N N . GLU A 1 204 ? -2.288 -13.279 14.269 1.00 56.47 204 GLU A N 1
ATOM 1660 C CA . GLU A 1 204 ? -3.431 -13.631 15.083 1.00 56.47 204 GLU A CA 1
ATOM 1661 C C . GLU A 1 204 ? -2.887 -13.804 16.487 1.00 56.47 204 GLU A C 1
ATOM 1663 O O . GLU A 1 204 ? -1.908 -14.525 16.705 1.00 56.47 204 GLU A O 1
ATOM 1668 N N . HIS A 1 205 ? -3.469 -13.040 17.410 1.00 52.59 205 HIS A N 1
ATOM 1669 C CA . HIS A 1 205 ? -3.062 -13.043 18.802 1.00 52.59 205 HIS A CA 1
ATOM 1670 C C . HIS A 1 205 ? -2.985 -14.501 19.277 1.00 52.59 205 HIS A C 1
ATOM 1672 O O . HIS A 1 205 ? -3.991 -15.214 19.180 1.00 52.59 205 HIS A O 1
ATOM 1678 N N . PRO A 1 206 ? -1.827 -14.961 19.786 1.00 51.34 206 PRO A N 1
ATOM 1679 C CA . PRO A 1 206 ? -1.636 -16.351 20.207 1.00 51.34 206 PRO A CA 1
ATOM 1680 C C . PRO A 1 206 ? -2.671 -16.793 21.252 1.00 51.34 206 PRO A C 1
ATOM 1682 O O . PRO A 1 206 ? -2.993 -17.975 21.343 1.00 51.34 206 PRO A O 1
ATOM 1685 N N . HIS A 1 207 ? -3.292 -15.834 21.942 1.00 50.47 207 HIS A N 1
ATOM 1686 C CA . HIS A 1 207 ? -4.349 -16.074 22.913 1.00 50.47 207 HIS A CA 1
ATOM 1687 C C . HIS A 1 207 ? -5.594 -16.780 22.344 1.00 50.47 207 HIS A C 1
ATOM 1689 O O . HIS A 1 207 ? -6.267 -17.508 23.074 1.00 50.47 207 HIS A O 1
ATOM 1695 N N . LYS A 1 208 ? -5.895 -16.622 21.044 1.00 50.94 208 LYS A N 1
ATOM 1696 C CA . LYS A 1 208 ? -7.021 -17.324 20.398 1.00 50.94 208 LYS A CA 1
ATOM 1697 C C . LYS A 1 208 ? -6.680 -18.782 20.071 1.00 50.94 208 LYS A C 1
ATOM 1699 O O . LYS A 1 208 ? -7.561 -19.637 20.092 1.00 50.94 208 LYS A O 1
ATOM 1704 N N . ARG A 1 209 ? -5.396 -19.074 19.827 1.00 49.59 209 ARG A N 1
ATOM 1705 C CA . ARG A 1 209 ? -4.905 -20.430 19.550 1.00 49.59 209 ARG A CA 1
ATOM 1706 C C . ARG A 1 209 ? -4.858 -21.281 20.824 1.00 49.59 209 ARG A C 1
ATOM 1708 O O . ARG A 1 209 ? -5.169 -22.460 20.754 1.00 49.59 209 ARG A O 1
ATOM 1715 N N . GLU A 1 210 ? -4.559 -20.694 21.983 1.00 53.69 210 GLU A N 1
ATOM 1716 C CA . GLU A 1 210 ? -4.623 -21.418 23.265 1.00 53.69 210 GLU A CA 1
ATOM 1717 C C . GLU A 1 210 ? -6.059 -21.750 23.690 1.00 53.69 210 GLU A C 1
ATOM 1719 O O . GLU A 1 210 ? -6.306 -22.869 24.131 1.00 53.69 210 GLU A O 1
ATOM 1724 N N . ARG A 1 211 ? -7.035 -20.851 23.471 1.00 56.22 211 ARG A N 1
ATOM 1725 C CA . ARG A 1 211 ? -8.453 -21.170 23.744 1.00 56.22 211 ARG A CA 1
ATOM 1726 C C . ARG A 1 211 ? -8.987 -22.297 22.846 1.00 56.22 211 ARG A C 1
ATOM 1728 O O . ARG A 1 211 ? -9.770 -23.106 23.319 1.00 56.22 211 ARG A O 1
ATOM 1735 N N . GLN A 1 212 ? -8.523 -22.409 21.597 1.00 56.94 212 GLN A N 1
ATOM 1736 C CA . GLN A 1 212 ? -8.909 -23.516 20.703 1.00 56.94 212 GLN A CA 1
ATOM 1737 C C . GLN A 1 212 ? -8.259 -24.863 21.050 1.00 56.94 212 GLN A C 1
ATOM 1739 O O . GLN A 1 212 ? -8.782 -25.899 20.657 1.00 56.94 212 GLN A O 1
ATOM 1744 N N . ILE A 1 213 ? -7.126 -24.870 21.756 1.00 64.12 213 ILE A N 1
ATOM 1745 C CA . ILE A 1 213 ? -6.462 -26.108 22.199 1.00 64.12 213 ILE A CA 1
ATOM 1746 C C . ILE A 1 213 ? -7.012 -26.566 23.564 1.00 64.12 213 ILE A C 1
ATOM 1748 O O . ILE A 1 213 ? -6.933 -27.746 23.893 1.00 64.12 213 ILE A O 1
ATOM 1752 N N . ALA A 1 214 ? -7.590 -25.650 24.348 1.00 63.94 214 ALA A N 1
ATOM 1753 C CA . ALA A 1 214 ? -8.098 -25.918 25.692 1.00 63.94 214 ALA A CA 1
ATOM 1754 C C . ALA A 1 214 ? -9.558 -26.416 25.759 1.00 63.94 214 ALA A C 1
ATOM 1756 O O . ALA A 1 214 ? -9.996 -26.791 26.844 1.00 63.94 214 ALA A O 1
ATOM 1757 N N . GLU A 1 215 ? -10.302 -26.454 24.648 1.00 53.66 215 GLU A N 1
ATOM 1758 C CA . GLU A 1 215 ? -11.605 -27.134 24.570 1.00 53.66 215 GLU A CA 1
ATOM 1759 C C . GLU A 1 215 ? -11.429 -28.543 23.976 1.00 53.66 215 GLU A C 1
ATOM 1761 O O . GLU A 1 215 ? -11.366 -28.692 22.752 1.00 53.66 215 GLU A O 1
ATOM 1766 N N . PRO A 1 216 ? -11.331 -29.600 24.804 1.00 66.19 216 PRO A N 1
ATOM 1767 C CA . PRO A 1 216 ? -11.535 -30.955 24.316 1.00 66.19 216 PRO A CA 1
ATOM 1768 C C . PRO A 1 216 ? -13.006 -31.110 23.903 1.00 66.19 216 PRO A C 1
ATOM 1770 O O . PRO A 1 216 ? -13.905 -30.783 24.681 1.00 66.19 216 PRO A O 1
ATOM 1773 N N . GLN A 1 217 ? -13.225 -31.572 22.668 1.00 60.59 217 GLN A N 1
ATOM 1774 C CA . GLN A 1 217 ? -14.537 -32.011 22.179 1.00 60.59 217 GLN A CA 1
ATOM 1775 C C . GLN A 1 217 ? -15.085 -33.184 22.994 1.00 60.59 217 GLN A C 1
ATOM 1777 O O . GLN A 1 217 ? -14.270 -34.037 23.417 1.00 60.59 217 GLN A O 1
#

Organism: NCBI:txid474949

pLDDT: mean 82.24, std 12.28, range [42.25, 96.0]

Radius of gyration: 25.28 Å; chains: 1; bounding box: 69×53×66 Å